Protein AF-0000000080635096 (afdb_homodimer)

Radius of gyration: 21.45 Å; Cα contacts (8 Å, |Δi|>4): 595; chains: 2; bounding box: 46×78×52 Å

Structure (mmCIF, N/CA/C/O backbone):
data_AF-0000000080635096-model_v1
#
loop_
_entity.id
_entity.type
_entity.pdbx_description
1 polymer 'L-2-amino-thiazoline-4-carboxylic acid hydrolase'
#
loop_
_atom_site.group_PDB
_atom_site.id
_atom_site.type_symbol
_atom_site.label_atom_id
_atom_site.label_alt_id
_atom_site.label_comp_id
_atom_site.label_asym_id
_atom_site.label_entity_id
_atom_site.label_seq_id
_atom_site.pdbx_PDB_ins_code
_atom_site.Cartn_x
_atom_site.Cartn_y
_atom_site.Cartn_z
_atom_site.occupancy
_atom_site.B_iso_or_equiv
_atom_site.auth_seq_id
_atom_site.auth_comp_id
_atom_site.auth_asym_id
_atom_site.auth_atom_id
_atom_site.pdbx_PDB_model_num
ATOM 1 N N . MET A 1 1 ? -19.156 -8.117 11.719 1 48.62 1 MET A N 1
ATOM 2 C CA . MET A 1 1 ? -18.344 -7.09 11.086 1 48.62 1 MET A CA 1
ATOM 3 C C . MET A 1 1 ? -18.438 -7.184 9.562 1 48.62 1 MET A C 1
ATOM 5 O O . MET A 1 1 ? -18.703 -8.25 9.016 1 48.62 1 MET A O 1
ATOM 9 N N . ASP A 1 2 ? -18.672 -6.051 8.883 1 77.69 2 ASP A N 1
ATOM 10 C CA . ASP A 1 2 ? -18.891 -5.848 7.457 1 77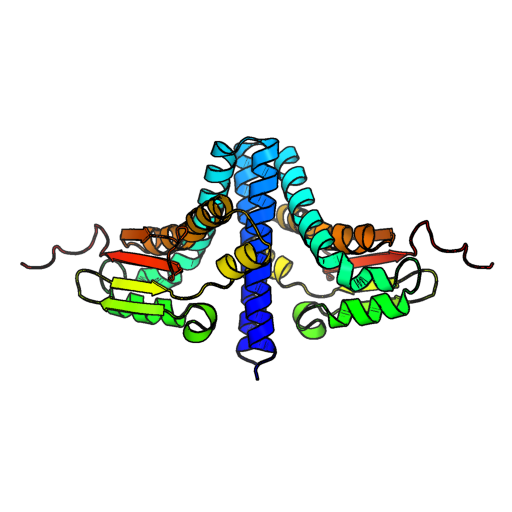.69 2 ASP A CA 1
ATOM 11 C C . ASP A 1 2 ? -17.703 -6.352 6.641 1 77.69 2 ASP A C 1
ATOM 13 O O . ASP A 1 2 ? -16.547 -6.043 6.961 1 77.69 2 ASP A O 1
ATOM 17 N N . GLU A 1 3 ? -17.828 -7.523 6.07 1 85.12 3 GLU A N 1
ATOM 18 C CA . GLU A 1 3 ? -16.859 -8.195 5.207 1 85.12 3 GLU A CA 1
ATOM 19 C C . GLU A 1 3 ? -15.953 -7.195 4.504 1 85.12 3 GLU A C 1
ATOM 21 O O . GLU A 1 3 ? -14.727 -7.359 4.492 1 85.12 3 GLU A O 1
ATOM 26 N 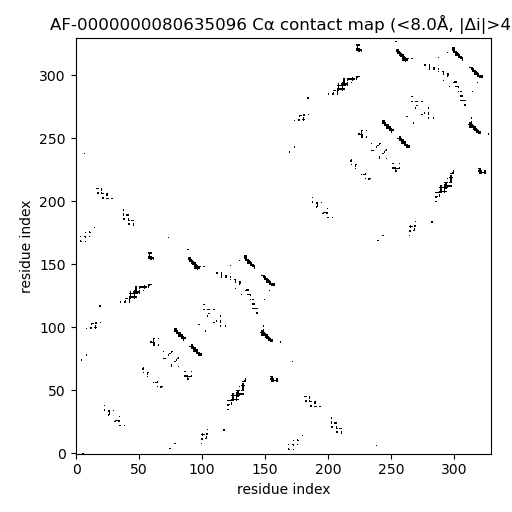N . PHE A 1 4 ? -16.391 -6.145 4.156 1 89.25 4 PHE A N 1
ATOM 27 C CA . PHE A 1 4 ? -15.609 -5.176 3.404 1 89.25 4 PHE A CA 1
ATOM 28 C C . PHE A 1 4 ? -14.773 -4.312 4.344 1 89.25 4 PHE A C 1
ATOM 30 O O . PHE A 1 4 ? -13.711 -3.812 3.959 1 89.25 4 PHE A O 1
ATOM 37 N N . ARG A 1 5 ? -15.164 -4.152 5.582 1 91.69 5 ARG A N 1
ATOM 38 C CA . ARG A 1 5 ? -14.328 -3.477 6.566 1 91.69 5 ARG A CA 1
ATOM 39 C C . ARG A 1 5 ? -13.062 -4.281 6.852 1 91.69 5 ARG A C 1
ATOM 41 O O . ARG A 1 5 ? -11.969 -3.715 6.965 1 91.69 5 ARG A O 1
ATOM 48 N N . THR A 1 6 ? -13.273 -5.539 6.93 1 93.94 6 THR A N 1
ATOM 49 C CA . THR A 1 6 ? -12.125 -6.422 7.121 1 93.94 6 THR A CA 1
ATOM 50 C C . THR A 1 6 ? -11.211 -6.391 5.906 1 93.94 6 THR A C 1
ATOM 52 O O . THR A 1 6 ? -9.984 -6.367 6.047 1 93.94 6 THR A O 1
ATOM 55 N N . LEU A 1 7 ? -11.797 -6.375 4.719 1 94.94 7 LEU A N 1
ATOM 56 C CA . LEU A 1 7 ? -11 -6.316 3.498 1 94.94 7 LEU A CA 1
ATOM 57 C C . LEU A 1 7 ? -10.219 -5.008 3.424 1 94.94 7 LEU A C 1
ATOM 59 O O . LEU A 1 7 ? -9.078 -4.992 2.973 1 94.94 7 LEU A O 1
ATOM 63 N N . LEU A 1 8 ? -10.844 -3.965 3.855 1 96.44 8 LEU A N 1
ATOM 64 C CA . LEU A 1 8 ? -10.156 -2.68 3.908 1 96.44 8 LEU A CA 1
ATOM 65 C C . LEU A 1 8 ? -8.961 -2.744 4.855 1 96.44 8 LEU A C 1
ATOM 67 O O . LEU A 1 8 ? -7.852 -2.332 4.492 1 96.44 8 LEU A O 1
ATOM 71 N N . ARG A 1 9 ? -9.203 -3.27 6.039 1 96.19 9 ARG A N 1
ATOM 72 C CA . ARG A 1 9 ? -8.133 -3.402 7.02 1 96.19 9 ARG A CA 1
ATOM 73 C C . ARG A 1 9 ? -6.992 -4.262 6.477 1 96.19 9 ARG A C 1
ATOM 75 O O . ARG A 1 9 ? -5.82 -3.912 6.625 1 96.19 9 ARG A O 1
ATOM 82 N N . ASN A 1 10 ? -7.297 -5.312 5.801 1 96.56 10 ASN A N 1
ATOM 83 C CA . ASN A 1 10 ? -6.289 -6.199 5.227 1 96.56 10 ASN A CA 1
ATOM 84 C C . ASN A 1 10 ? -5.496 -5.504 4.125 1 96.56 10 ASN A C 1
ATOM 86 O O . ASN A 1 10 ? -4.305 -5.773 3.949 1 96.56 10 ASN A O 1
ATOM 90 N N . ALA A 1 11 ? -6.195 -4.699 3.361 1 96.94 11 ALA A N 1
ATOM 91 C CA . ALA A 1 11 ? -5.504 -3.943 2.322 1 96.94 11 ALA A CA 1
ATOM 92 C C . ALA A 1 11 ? -4.48 -2.988 2.928 1 96.94 11 ALA A C 1
ATOM 94 O O . ALA A 1 11 ? -3.371 -2.842 2.404 1 96.94 11 ALA A O 1
ATOM 95 N N . MET A 1 12 ? -4.77 -2.371 4.055 1 98.06 12 MET A N 1
ATOM 96 C CA . MET A 1 12 ? -3.842 -1.472 4.734 1 98.06 12 MET A CA 1
ATOM 97 C C . MET A 1 12 ? -2.68 -2.25 5.344 1 98.06 12 MET A C 1
ATOM 99 O O . MET A 1 12 ? -1.531 -1.811 5.277 1 98.06 12 MET A O 1
ATOM 103 N N . LYS A 1 13 ? -3.023 -3.408 5.875 1 97.81 13 LYS A N 1
ATOM 104 C CA . LYS A 1 13 ? -1.97 -4.258 6.422 1 97.81 13 LYS A CA 1
ATOM 105 C C . LYS A 1 13 ? -1.021 -4.73 5.32 1 97.81 13 LYS A C 1
ATOM 107 O O . LYS A 1 13 ? 0.188 -4.832 5.539 1 97.81 13 LYS A O 1
ATOM 112 N N . SER A 1 14 ? -1.579 -5 4.176 1 96.94 14 SER A N 1
ATOM 113 C CA . SER A 1 14 ? -0.75 -5.402 3.043 1 96.94 14 SER A CA 1
ATOM 114 C C . SER A 1 14 ? 0.188 -4.277 2.617 1 96.94 14 SER A C 1
ATOM 116 O O . SER A 1 14 ? 1.353 -4.523 2.297 1 96.94 14 SER A O 1
ATOM 118 N N . ARG A 1 15 ? -0.315 -3.066 2.615 1 97.69 15 ARG A N 1
ATOM 119 C CA . ARG A 1 15 ? 0.534 -1.923 2.303 1 97.69 15 ARG A CA 1
ATOM 120 C C . ARG A 1 15 ? 1.67 -1.791 3.311 1 97.69 15 ARG A C 1
ATOM 122 O O . ARG A 1 15 ? 2.805 -1.484 2.939 1 97.69 15 ARG A O 1
ATOM 129 N N . ALA A 1 16 ? 1.384 -2.027 4.559 1 98.56 16 ALA A N 1
ATOM 130 C CA . ALA A 1 16 ? 2.404 -1.98 5.605 1 98.56 16 ALA A CA 1
ATOM 131 C C . ALA A 1 16 ? 3.543 -2.949 5.301 1 98.56 16 ALA A C 1
ATOM 133 O O . ALA A 1 16 ? 4.719 -2.604 5.453 1 98.56 16 ALA A O 1
ATOM 134 N N . MET A 1 17 ? 3.168 -4.098 4.863 1 98.38 17 MET A N 1
ATOM 135 C CA . MET A 1 17 ? 4.188 -5.109 4.609 1 98.38 17 MET A CA 1
ATOM 136 C C . MET A 1 17 ? 4.992 -4.77 3.359 1 98.38 17 MET A C 1
ATOM 138 O O . MET A 1 17 ? 6.176 -5.105 3.268 1 98.38 17 MET A O 1
ATOM 142 N N . VAL A 1 18 ? 4.387 -4.055 2.455 1 98.31 18 VAL A N 1
ATOM 143 C CA . VAL A 1 18 ? 5.141 -3.547 1.313 1 98.31 18 VAL A CA 1
ATOM 144 C C . VAL A 1 18 ? 6.172 -2.527 1.79 1 98.31 18 VAL A C 1
ATOM 146 O O . VAL A 1 18 ? 7.316 -2.533 1.333 1 98.31 18 VAL A O 1
ATOM 149 N N . TYR A 1 19 ? 5.781 -1.62 2.738 1 98.75 19 TYR A N 1
ATOM 150 C CA . TYR A 1 19 ? 6.738 -0.688 3.318 1 98.75 19 TYR A CA 1
ATOM 151 C C . TYR A 1 19 ? 7.93 -1.429 3.912 1 98.75 19 TYR A C 1
ATOM 153 O O . TYR A 1 19 ? 9.086 -1.083 3.643 1 98.75 19 TYR A O 1
ATOM 161 N N . GLU A 1 20 ? 7.578 -2.408 4.664 1 98.81 20 GLU A N 1
ATOM 162 C CA . GLU A 1 20 ? 8.617 -3.172 5.348 1 98.81 20 GLU A CA 1
ATOM 163 C C . GLU A 1 20 ? 9.539 -3.861 4.348 1 98.81 20 GLU A C 1
ATOM 165 O O . GLU A 1 20 ? 10.766 -3.803 4.48 1 98.81 20 GLU A O 1
ATOM 170 N N . ALA A 1 21 ? 9.008 -4.508 3.338 1 98.69 21 ALA A N 1
ATOM 171 C CA . ALA A 1 21 ? 9.805 -5.227 2.344 1 98.69 21 ALA A CA 1
ATOM 172 C C . ALA A 1 21 ? 10.688 -4.273 1.544 1 98.69 21 ALA A C 1
ATOM 174 O O . ALA A 1 21 ? 11.867 -4.551 1.315 1 98.69 21 ALA A O 1
ATOM 175 N N . ALA A 1 22 ? 10.102 -3.143 1.133 1 98.69 22 ALA A N 1
ATOM 176 C CA . ALA A 1 22 ? 10.867 -2.156 0.375 1 98.69 22 ALA A CA 1
ATOM 177 C C . ALA A 1 22 ? 12.023 -1.601 1.206 1 98.69 22 ALA A C 1
ATOM 179 O O . ALA A 1 22 ? 13.156 -1.513 0.727 1 98.69 22 ALA A O 1
ATOM 180 N N . PHE A 1 23 ? 11.734 -1.246 2.432 1 98.75 23 PHE A N 1
ATOM 181 C CA . PHE A 1 23 ? 12.766 -0.718 3.322 1 98.75 23 PHE A CA 1
ATOM 182 C C . PHE A 1 23 ? 13.883 -1.734 3.523 1 98.75 23 PHE A C 1
ATOM 184 O O . PHE A 1 23 ? 15.062 -1.396 3.418 1 98.75 23 PHE A O 1
ATOM 191 N N . ASP A 1 24 ? 13.492 -2.951 3.779 1 98.56 24 ASP A N 1
ATOM 192 C CA . ASP A 1 24 ? 14.453 -4.012 4.047 1 98.56 24 ASP A CA 1
ATOM 193 C C . ASP A 1 24 ? 15.328 -4.285 2.824 1 98.56 24 ASP A C 1
ATOM 195 O O . ASP A 1 24 ? 16.547 -4.414 2.941 1 98.56 24 ASP A O 1
ATOM 199 N N . GLU A 1 25 ? 14.75 -4.344 1.632 1 98.5 25 GLU A N 1
ATOM 200 C CA . GLU A 1 25 ? 15.508 -4.598 0.411 1 98.5 25 GLU A CA 1
ATOM 201 C C . GLU A 1 25 ? 16.438 -3.436 0.091 1 98.5 25 GLU A C 1
ATOM 203 O O . GLU A 1 25 ? 17.578 -3.646 -0.351 1 98.5 25 GLU A O 1
ATOM 208 N N . MET A 1 26 ? 15.992 -2.227 0.345 1 98.38 26 MET A N 1
ATOM 209 C CA . MET A 1 26 ? 16.844 -1.062 0.104 1 98.38 26 MET A CA 1
ATOM 210 C C . MET A 1 26 ? 18.016 -1.028 1.085 1 98.38 26 MET A C 1
ATOM 212 O O . MET A 1 26 ? 19.156 -0.785 0.689 1 98.38 26 MET A O 1
ATOM 216 N N . ARG A 1 27 ? 17.656 -1.308 2.283 1 97.81 27 ARG A N 1
ATOM 217 C CA . ARG A 1 27 ? 18.688 -1.279 3.318 1 97.81 27 ARG A CA 1
ATOM 218 C C . ARG A 1 27 ? 19.812 -2.252 2.994 1 97.81 27 ARG A C 1
ATOM 220 O O . ARG A 1 27 ? 20.984 -1.929 3.174 1 97.81 27 ARG A O 1
ATOM 227 N N . LYS A 1 28 ? 19.469 -3.422 2.523 1 97.25 28 LYS A N 1
ATOM 228 C CA . LYS A 1 28 ? 20.438 -4.453 2.188 1 97.25 28 LYS A CA 1
ATOM 229 C C . LYS A 1 28 ? 21.312 -4.027 1.004 1 97.25 28 LYS A C 1
ATOM 231 O O . LYS A 1 28 ? 22.5 -4.332 0.957 1 97.25 28 LYS A O 1
ATOM 236 N N . GLU A 1 29 ? 20.703 -3.266 0.158 1 96.31 29 GLU A N 1
ATOM 237 C CA . GLU A 1 29 ? 21.359 -2.979 -1.106 1 96.31 29 GLU A CA 1
ATOM 238 C C . GLU A 1 29 ? 22.156 -1.678 -1.025 1 96.31 29 GLU A C 1
ATOM 240 O O . GLU A 1 29 ? 23.25 -1.575 -1.588 1 96.31 29 GLU A O 1
ATOM 245 N N . ILE A 1 30 ? 21.625 -0.674 -0.296 1 97.44 30 ILE A N 1
ATOM 246 C CA . ILE A 1 30 ? 22.234 0.642 -0.438 1 97.44 30 ILE A CA 1
ATOM 247 C C . ILE A 1 30 ? 22.484 1.246 0.943 1 97.44 30 ILE A C 1
ATOM 249 O O . ILE A 1 30 ? 22.906 2.4 1.056 1 97.44 30 ILE A O 1
ATOM 253 N N . GLY A 1 31 ? 22.203 0.564 2 1 97.5 31 GLY A N 1
ATOM 254 C CA . GLY A 1 31 ? 22.453 1.031 3.355 1 97.5 31 GLY A CA 1
ATOM 255 C C . GLY A 1 31 ? 21.234 1.64 4.012 1 97.5 31 GLY A C 1
ATOM 256 O O . GLY A 1 31 ? 20.359 2.172 3.33 1 97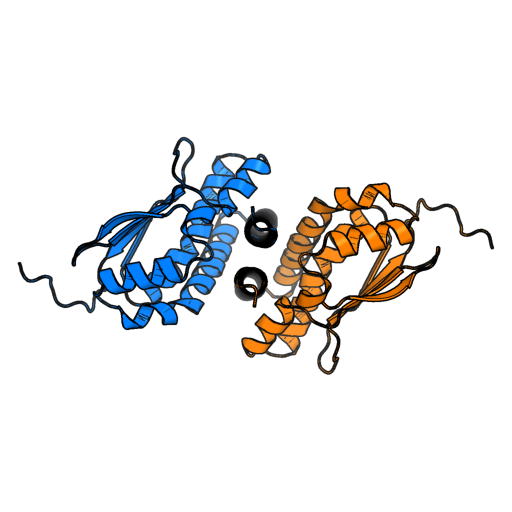.5 31 GLY A O 1
ATOM 257 N N . GLU A 1 32 ? 21.188 1.613 5.301 1 97.62 32 GLU A N 1
ATOM 258 C CA . GLU A 1 32 ? 20.016 2.014 6.094 1 97.62 32 GLU A CA 1
ATOM 259 C C . GLU A 1 32 ? 19.719 3.502 5.918 1 97.62 32 GLU A C 1
ATOM 261 O O . GLU A 1 32 ? 18.562 3.896 5.789 1 97.62 32 GLU A O 1
ATOM 266 N N . GLU A 1 33 ? 20.766 4.348 5.938 1 97.81 33 GLU A N 1
ATOM 267 C CA . GLU A 1 33 ? 20.562 5.789 5.867 1 97.81 33 GLU A CA 1
ATOM 268 C C . GLU A 1 33 ? 19.891 6.191 4.559 1 97.81 33 GLU A C 1
ATOM 270 O O . GLU A 1 33 ? 18.891 6.914 4.566 1 97.81 33 GLU A O 1
ATOM 275 N N . LYS A 1 34 ? 20.391 5.664 3.506 1 97.56 34 LYS A N 1
ATOM 276 C CA . LYS A 1 34 ? 19.828 5.977 2.199 1 97.56 34 LYS A CA 1
ATOM 277 C C . LYS A 1 34 ? 18.422 5.383 2.059 1 97.56 34 LYS A C 1
ATOM 279 O O . LYS A 1 34 ? 17.547 6.004 1.46 1 97.56 34 LYS A O 1
ATOM 284 N N . ALA A 1 35 ? 18.203 4.176 2.578 1 98.44 35 ALA A N 1
ATOM 285 C CA . ALA A 1 35 ? 16.891 3.549 2.561 1 98.44 35 ALA A CA 1
ATOM 286 C C . ALA A 1 35 ? 15.852 4.41 3.289 1 98.44 35 ALA A C 1
ATOM 288 O O . ALA A 1 35 ? 14.742 4.613 2.795 1 98.44 35 ALA A O 1
ATOM 289 N N . ARG A 1 36 ? 16.281 4.965 4.398 1 98.56 36 ARG A N 1
ATOM 290 C CA . ARG A 1 36 ? 15.398 5.816 5.184 1 98.56 36 ARG A CA 1
ATOM 291 C C . ARG A 1 36 ? 15.039 7.086 4.418 1 98.56 36 ARG A C 1
ATOM 293 O O . ARG A 1 36 ? 13.883 7.504 4.402 1 98.56 36 ARG A O 1
ATOM 300 N N . GLU A 1 37 ? 15.984 7.648 3.814 1 98.5 37 GLU A N 1
ATOM 301 C CA . GLU A 1 37 ? 15.758 8.891 3.078 1 98.5 37 GLU A CA 1
ATOM 302 C C . GLU A 1 37 ? 14.789 8.672 1.916 1 98.5 37 GLU A C 1
ATOM 304 O O . GLU A 1 37 ? 13.852 9.453 1.729 1 98.5 37 GLU A O 1
ATOM 309 N N . ILE A 1 38 ? 15.047 7.605 1.188 1 98.62 38 ILE A N 1
ATOM 310 C CA . ILE A 1 38 ? 14.219 7.328 0.02 1 98.62 38 ILE A CA 1
ATOM 311 C C . ILE A 1 38 ? 12.789 7.008 0.465 1 98.62 38 ILE A C 1
ATOM 313 O O . ILE A 1 38 ? 11.828 7.52 -0.109 1 98.62 38 ILE A O 1
ATOM 317 N N . MET A 1 39 ? 12.656 6.195 1.519 1 98.69 39 MET A N 1
ATOM 318 C CA . MET A 1 39 ? 11.328 5.82 2.008 1 98.69 39 MET A CA 1
ATOM 319 C C . MET A 1 39 ? 10.586 7.039 2.549 1 98.69 39 MET A C 1
ATOM 321 O O . MET A 1 39 ? 9.391 7.199 2.305 1 98.69 39 MET A O 1
ATOM 325 N N . ALA A 1 40 ? 11.312 7.867 3.283 1 98.62 40 ALA A N 1
ATOM 326 C CA . ALA A 1 40 ? 10.68 9.07 3.828 1 98.62 40 ALA A CA 1
ATOM 327 C C . ALA A 1 40 ? 10.18 9.977 2.713 1 98.62 40 ALA A C 1
ATOM 329 O O . ALA A 1 40 ? 9.055 10.492 2.777 1 98.62 40 ALA A O 1
ATOM 330 N N . ARG A 1 41 ? 10.961 10.172 1.691 1 98.56 41 ARG A N 1
ATOM 331 C CA . ARG A 1 41 ? 10.555 11 0.557 1 98.56 41 ARG A CA 1
ATOM 332 C C . ARG A 1 41 ? 9.367 10.375 -0.169 1 98.56 41 ARG A C 1
ATOM 334 O O . ARG A 1 41 ? 8.453 11.086 -0.593 1 98.56 41 ARG A O 1
ATOM 341 N N . THR A 1 42 ? 9.43 9.078 -0.342 1 98.69 42 THR A N 1
ATOM 342 C CA . THR A 1 42 ? 8.367 8.336 -1.004 1 98.69 42 THR A CA 1
ATOM 343 C C . THR A 1 42 ? 7.027 8.578 -0.31 1 98.69 42 THR A C 1
ATOM 345 O O . THR A 1 42 ? 6.047 8.953 -0.956 1 98.69 42 THR A O 1
ATOM 348 N N . ILE A 1 43 ? 7.055 8.43 0.983 1 98.81 43 ILE A N 1
ATOM 349 C CA . ILE A 1 43 ? 5.809 8.484 1.744 1 98.81 43 ILE A CA 1
ATOM 350 C C . ILE A 1 43 ? 5.371 9.945 1.903 1 98.81 43 ILE A C 1
ATOM 352 O O . ILE A 1 43 ? 4.176 10.242 1.877 1 98.81 43 ILE A O 1
ATOM 356 N N . TYR A 1 44 ? 6.324 10.859 2.002 1 98.81 44 TYR A N 1
ATOM 357 C CA . TYR A 1 44 ? 6.012 12.289 1.997 1 98.81 44 TYR A CA 1
ATOM 358 C C . TYR A 1 44 ? 5.293 12.68 0.711 1 98.81 44 TYR A C 1
ATOM 360 O O . TYR A 1 44 ? 4.297 13.406 0.746 1 98.81 44 TYR A O 1
ATOM 368 N N . ARG A 1 45 ? 5.762 12.227 -0.366 1 98.44 45 ARG A N 1
ATOM 369 C CA . ARG A 1 45 ? 5.168 12.516 -1.668 1 98.44 45 ARG A CA 1
ATOM 370 C C . ARG A 1 45 ? 3.729 12.023 -1.738 1 98.44 45 ARG A C 1
ATOM 372 O O . ARG A 1 45 ? 2.881 12.656 -2.373 1 98.44 45 ARG A O 1
ATOM 379 N N . ARG A 1 46 ? 3.465 10.891 -1.124 1 98.12 46 ARG A N 1
ATOM 380 C CA . ARG A 1 46 ? 2.1 10.375 -1.096 1 98.12 46 ARG A CA 1
ATOM 381 C C . ARG A 1 46 ? 1.169 11.32 -0.352 1 98.12 46 ARG A C 1
ATOM 383 O O . ARG A 1 46 ? 0.048 11.578 -0.798 1 98.12 46 ARG A O 1
ATOM 390 N N . GLY A 1 47 ? 1.665 11.836 0.76 1 98.56 47 GLY A N 1
ATOM 391 C CA . GLY A 1 47 ? 0.896 12.828 1.488 1 98.56 47 GLY A CA 1
ATOM 392 C C . GLY A 1 47 ? 0.684 14.109 0.703 1 98.56 47 GLY A C 1
ATOM 393 O O . GLY A 1 47 ? -0.427 14.641 0.662 1 98.56 47 GLY A O 1
ATOM 394 N N . ALA A 1 48 ? 1.745 14.57 0.059 1 98.56 48 ALA A N 1
ATOM 395 C CA . ALA A 1 48 ? 1.67 15.805 -0.725 1 98.56 48 ALA A CA 1
ATOM 396 C C . ALA A 1 48 ? 0.646 15.68 -1.85 1 98.56 48 ALA A C 1
ATOM 398 O O . ALA A 1 48 ? -0.031 16.641 -2.193 1 98.56 48 ALA A O 1
ATOM 399 N N . ALA A 1 49 ? 0.492 14.531 -2.338 1 97.19 49 ALA A N 1
ATOM 400 C CA . ALA A 1 49 ? -0.387 14.297 -3.48 1 97.19 49 ALA A CA 1
ATOM 401 C C . ALA A 1 49 ? -1.853 14.461 -3.088 1 97.19 49 ALA A C 1
ATOM 403 O O . ALA A 1 49 ? -2.713 14.664 -3.949 1 97.19 49 ALA A O 1
ATOM 404 N N . ILE A 1 50 ? -2.195 14.414 -1.831 1 97.5 50 ILE A N 1
ATOM 405 C CA . ILE A 1 50 ? -3.596 14.508 -1.436 1 97.5 50 ILE A CA 1
ATOM 406 C C . ILE A 1 50 ? -3.828 15.82 -0.683 1 97.5 50 ILE A C 1
ATOM 408 O O . ILE A 1 50 ? -4.934 16.078 -0.2 1 97.5 50 ILE A O 1
ATOM 412 N N . ALA A 1 51 ? -2.836 16.641 -0.56 1 98.62 51 ALA A N 1
ATOM 413 C CA . ALA A 1 51 ? -2.865 17.875 0.228 1 98.62 51 ALA A CA 1
ATOM 414 C C . ALA A 1 51 ? -3.955 18.812 -0.271 1 98.62 51 ALA A C 1
ATOM 416 O O . ALA A 1 51 ? -4.496 19.609 0.501 1 98.62 51 ALA A O 1
ATOM 417 N N . HIS A 1 52 ? -4.262 18.734 -1.535 1 98.25 52 HIS A N 1
ATOM 418 C CA . HIS A 1 52 ? -5.242 19.625 -2.145 1 98.25 52 HIS A CA 1
ATOM 419 C C . HIS A 1 52 ? -6.605 19.484 -1.469 1 98.25 52 HIS A C 1
ATOM 421 O O . HIS A 1 52 ? -7.395 20.438 -1.456 1 98.25 52 HIS A O 1
ATOM 427 N N . ASN A 1 53 ? -6.871 18.344 -0.866 1 98.12 53 ASN A N 1
ATOM 428 C CA . ASN A 1 53 ? -8.133 18.125 -0.164 1 98.12 53 ASN A CA 1
ATOM 429 C C . ASN A 1 53 ? -8.242 19.016 1.08 1 98.12 53 ASN A C 1
ATOM 431 O O . ASN A 1 53 ? -9.336 19.219 1.598 1 98.12 53 ASN A O 1
ATOM 435 N N . PHE A 1 54 ? -7.113 19.547 1.544 1 98.69 54 PHE A N 1
ATOM 436 C CA . PHE A 1 54 ? -7.098 20.234 2.832 1 98.69 54 PHE A CA 1
ATOM 437 C C . PHE A 1 54 ? -6.617 21.672 2.678 1 98.69 54 PHE A C 1
ATOM 439 O O . PHE A 1 54 ? -6.793 22.484 3.58 1 98.69 54 PHE A O 1
ATOM 446 N N . ALA A 1 55 ? -6.07 22 1.569 1 98.12 55 ALA A N 1
ATOM 447 C CA . ALA A 1 55 ? -5.5 23.312 1.273 1 98.12 55 ALA A CA 1
ATOM 448 C C . ALA A 1 55 ? -6.535 24.422 1.464 1 98.12 55 ALA A C 1
ATOM 450 O O . ALA A 1 55 ? -6.199 25.531 1.885 1 98.12 55 ALA A O 1
ATOM 451 N N . PRO A 1 56 ? -7.805 24.172 1.208 1 98.25 56 PRO A N 1
ATOM 452 C CA . PRO A 1 56 ? -8.805 25.234 1.377 1 98.25 56 PRO A CA 1
ATOM 453 C C . PRO A 1 56 ? -8.906 25.719 2.818 1 98.25 56 PRO A C 1
ATOM 455 O O . PRO A 1 56 ? -9.43 26.812 3.07 1 98.25 56 PRO A O 1
ATOM 458 N N . HIS A 1 57 ? -8.422 24.969 3.766 1 98.44 57 HIS A N 1
ATOM 459 C CA . HIS A 1 57 ? -8.516 25.328 5.176 1 98.44 57 HIS A CA 1
ATOM 460 C C . HIS A 1 57 ? -7.273 26.094 5.633 1 98.44 57 HIS A C 1
ATOM 462 O O . HIS A 1 57 ? -7.23 26.609 6.758 1 98.44 57 HIS A O 1
ATOM 468 N N . ALA A 1 58 ? -6.152 26.047 4.895 1 97.31 58 ALA A N 1
ATOM 469 C CA . ALA A 1 58 ? -4.922 26.734 5.25 1 97.31 58 ALA A CA 1
ATOM 470 C C . ALA A 1 58 ? -5.098 28.25 5.145 1 97.31 58 ALA A C 1
ATOM 472 O O . ALA A 1 58 ? -5.922 28.734 4.363 1 97.31 58 ALA A O 1
ATOM 473 N N . PRO A 1 59 ? -4.457 29 5.832 1 97.19 59 PRO A N 1
ATOM 474 C CA . PRO A 1 59 ? -3.412 28.484 6.719 1 97.19 59 PRO A CA 1
ATOM 475 C C . PRO A 1 59 ? -3.908 28.266 8.148 1 97.19 59 PRO A C 1
ATOM 477 O O . PRO A 1 59 ? -3.174 27.734 8.984 1 97.19 59 PRO A O 1
ATOM 480 N N . ALA A 1 60 ? -5.285 28.578 8.5 1 97.5 60 ALA A N 1
ATOM 481 C CA . ALA A 1 60 ? -5.535 28.703 9.93 1 97.5 60 ALA A CA 1
ATOM 482 C C . ALA A 1 60 ? -6.922 28.188 10.297 1 97.5 60 ALA A C 1
ATOM 484 O O . ALA A 1 60 ? -7.328 28.234 11.461 1 97.5 60 ALA A O 1
ATOM 485 N N . ASP A 1 61 ? -7.676 27.703 9.391 1 98.12 61 ASP A N 1
ATOM 486 C CA . ASP A 1 61 ? -8.969 27.109 9.719 1 98.12 61 ASP A CA 1
ATOM 487 C C . ASP A 1 61 ? -8.789 25.688 10.242 1 98.12 61 ASP A C 1
ATOM 489 O O . ASP A 1 61 ? -9.141 24.719 9.562 1 98.12 61 ASP A O 1
ATOM 493 N N . LEU A 1 62 ? -8.367 25.578 11.469 1 98.5 62 LEU A N 1
ATOM 494 C CA . LEU A 1 62 ? -8.016 24.281 12.055 1 98.5 62 LEU A CA 1
ATOM 495 C C . LEU A 1 62 ? -9.273 23.453 12.328 1 98.5 62 LEU A C 1
ATOM 497 O O . LEU A 1 62 ? -9.242 22.234 12.234 1 98.5 62 LEU A O 1
ATOM 501 N N . ALA A 1 63 ? -10.359 24.094 12.617 1 98.56 63 ALA A N 1
ATOM 502 C CA . ALA A 1 63 ? -11.609 23.375 12.812 1 98.56 63 ALA A CA 1
ATOM 503 C C . ALA A 1 63 ? -12.078 22.719 11.508 1 98.56 63 ALA A C 1
ATOM 505 O O . ALA A 1 63 ? -12.492 21.562 11.5 1 98.56 63 ALA A O 1
ATOM 506 N N . GLY A 1 64 ? -12.047 23.484 10.477 1 98.62 64 GLY A N 1
ATOM 507 C CA . GLY A 1 64 ? -12.375 22.922 9.172 1 98.62 64 GLY A CA 1
ATOM 508 C C . GLY A 1 64 ? -11.445 21.797 8.75 1 98.62 64 GLY A C 1
ATOM 509 O O . GLY A 1 64 ? -11.891 20.781 8.203 1 98.62 64 GLY A O 1
ATOM 510 N N . LEU A 1 65 ? -10.148 21.969 9.023 1 98.81 65 LEU A N 1
ATOM 511 C CA . LEU A 1 65 ? -9.156 20.938 8.742 1 98.81 65 LEU A CA 1
ATOM 512 C C . LEU A 1 65 ? -9.477 19.656 9.5 1 98.81 65 LEU A C 1
ATOM 514 O O . LEU A 1 65 ? -9.461 18.562 8.914 1 98.81 65 LEU A O 1
ATOM 518 N N . ARG A 1 66 ? -9.766 19.797 10.773 1 98.75 66 ARG A N 1
ATOM 519 C CA . ARG A 1 66 ? -10.125 18.656 11.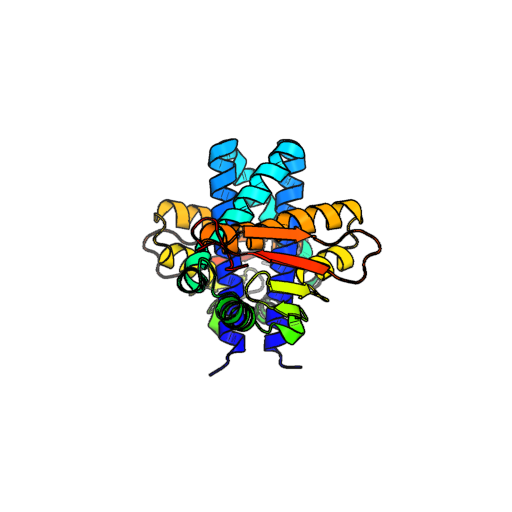609 1 98.75 66 ARG A CA 1
ATOM 520 C C . ARG A 1 66 ? -11.25 17.844 10.977 1 98.75 66 ARG A C 1
ATOM 522 O O . ARG A 1 66 ? -11.109 16.625 10.781 1 98.75 66 ARG A O 1
ATOM 529 N N . ASP A 1 67 ? -12.32 18.531 10.594 1 98.56 67 ASP A N 1
ATOM 530 C CA . ASP A 1 67 ? -13.508 17.875 10.078 1 98.56 67 ASP A CA 1
ATOM 531 C C . ASP A 1 67 ? -13.227 17.203 8.742 1 98.56 67 ASP A C 1
ATOM 533 O O . ASP A 1 67 ? -13.625 16.047 8.516 1 98.56 67 ASP A O 1
ATOM 537 N N . SER A 1 68 ? -12.508 17.859 7.918 1 98.5 68 SER A N 1
ATOM 538 C CA . SER A 1 68 ? -12.203 17.344 6.594 1 98.5 68 SER A CA 1
ATOM 539 C C . SER A 1 68 ? -11.25 16.156 6.676 1 98.5 68 SER A C 1
ATOM 541 O O . SER A 1 68 ? -11.422 15.164 5.957 1 98.5 68 SER A O 1
ATOM 543 N N . PHE A 1 69 ? -10.305 16.281 7.527 1 98.75 69 PHE A N 1
ATOM 544 C CA . PHE A 1 69 ? -9.289 15.242 7.652 1 98.75 69 PHE A CA 1
ATOM 545 C C . PHE A 1 69 ? -9.891 13.969 8.242 1 98.75 69 PHE A C 1
ATOM 547 O O . PHE A 1 69 ? -9.68 12.875 7.711 1 98.75 69 PHE A O 1
ATOM 554 N N . LEU A 1 70 ? -10.656 14.078 9.273 1 98.19 70 LEU A N 1
ATOM 555 C CA . LEU A 1 70 ? -11.25 12.914 9.914 1 98.19 70 LEU A CA 1
ATOM 556 C C . LEU A 1 70 ? -12.266 12.242 9 1 98.19 70 LEU A C 1
ATOM 558 O O . LEU A 1 70 ? -12.422 11.023 9.016 1 98.19 70 LEU A O 1
ATOM 562 N N . LYS A 1 71 ? -12.906 13.055 8.18 1 97.12 71 LYS A N 1
ATOM 563 C CA . LYS A 1 71 ? -13.852 12.508 7.203 1 97.12 71 LYS A CA 1
ATOM 564 C C . LYS A 1 71 ? -13.117 11.805 6.062 1 97.12 71 LYS A C 1
ATOM 566 O O . LYS A 1 71 ? -13.617 10.828 5.508 1 97.12 71 LYS A O 1
ATOM 571 N N . PHE A 1 72 ? -11.984 12.297 5.75 1 97.31 72 PHE A N 1
ATOM 572 C CA . PHE A 1 72 ? -11.188 11.781 4.637 1 97.31 72 PHE A CA 1
ATOM 573 C C . PHE A 1 72 ? -10.617 10.414 4.965 1 97.31 72 PHE A C 1
ATOM 575 O O . PHE A 1 72 ? -10.453 9.57 4.078 1 97.31 72 PHE A O 1
ATOM 582 N N . ILE A 1 73 ? -10.219 10.102 6.277 1 96.75 73 ILE A N 1
ATOM 583 C CA . ILE A 1 73 ? -9.617 8.836 6.699 1 96.75 73 ILE A CA 1
ATOM 584 C C . ILE A 1 73 ? -10.633 7.707 6.531 1 96.75 73 ILE A C 1
ATOM 586 O O . ILE A 1 73 ? -11.727 7.754 7.102 1 96.75 73 ILE A O 1
ATOM 590 N N . PRO A 1 74 ? -10.289 6.676 5.766 1 95.31 74 PRO A N 1
ATOM 591 C CA . PRO A 1 74 ? -11.234 5.578 5.555 1 95.31 74 PRO A CA 1
ATOM 592 C C . PRO A 1 74 ? -11.586 4.844 6.848 1 95.31 74 PRO A C 1
ATOM 594 O O . PRO A 1 74 ? -10.719 4.207 7.453 1 95.31 74 PRO A O 1
ATOM 597 N N . ASP A 1 75 ? -12.891 4.906 7.199 1 94.94 75 ASP A N 1
ATOM 598 C CA . ASP A 1 75 ? -13.359 4.219 8.398 1 94.94 75 ASP A CA 1
ATOM 599 C C . ASP A 1 75 ? -12.523 4.602 9.617 1 94.94 75 ASP A C 1
ATOM 601 O O . ASP A 1 75 ? -12.047 3.73 10.344 1 94.94 75 ASP A O 1
ATOM 605 N N . ALA A 1 76 ? -12.406 5.863 9.828 1 96.12 76 ALA A N 1
ATOM 606 C CA . ALA A 1 76 ? -11.445 6.465 10.75 1 96.12 76 ALA A CA 1
ATOM 607 C C . ALA A 1 76 ? -11.594 5.883 12.156 1 96.12 76 ALA A C 1
ATOM 609 O O . ALA A 1 76 ? -10.609 5.477 12.773 1 96.12 76 ALA A O 1
ATOM 610 N N . GLU A 1 77 ? -12.734 5.824 12.664 1 95.81 77 GLU A N 1
ATOM 611 C CA . GLU A 1 77 ? -12.969 5.414 14.039 1 95.81 77 GLU A CA 1
ATOM 612 C C . GLU A 1 77 ? -12.516 3.975 14.273 1 95.81 77 GLU A C 1
ATOM 614 O O . GLU A 1 77 ? -11.859 3.678 15.273 1 95.81 77 GLU A O 1
ATOM 619 N N . VAL A 1 78 ? -12.805 3.154 13.367 1 94.88 78 VAL A N 1
ATOM 620 C CA . VAL A 1 78 ? -12.539 1.731 13.547 1 94.88 78 VAL A CA 1
ATOM 621 C C . VAL A 1 78 ? -11.078 1.434 13.211 1 94.88 78 VAL A C 1
ATOM 623 O O . VAL A 1 78 ? -10.414 0.676 13.922 1 94.88 78 VAL A O 1
ATOM 626 N N . GLN A 1 79 ? -10.531 2.057 12.172 1 96.44 79 GLN A N 1
ATOM 627 C CA . GLN A 1 79 ? -9.211 1.688 11.672 1 96.44 79 GLN A CA 1
ATOM 628 C C . GLN A 1 79 ? -8.109 2.373 12.477 1 96.44 79 GLN A C 1
ATOM 630 O O . GLN A 1 79 ? -7.043 1.795 12.695 1 96.44 79 GLN A O 1
ATOM 635 N N . PHE A 1 80 ? -8.477 3.602 13.039 1 97.38 80 PHE A N 1
ATOM 636 C CA . PHE A 1 80 ? -7.371 4.359 13.609 1 97.38 80 PHE A CA 1
ATOM 637 C C . PHE A 1 80 ? -7.738 4.902 14.984 1 97.38 80 PHE A C 1
ATOM 639 O O . PHE A 1 80 ? -6.863 5.301 15.758 1 97.38 80 PHE A O 1
ATOM 646 N N . GLY A 1 81 ? -9.031 5.035 15.305 1 97.19 81 GLY A N 1
ATOM 647 C CA . GLY A 1 81 ? -9.484 5.52 16.594 1 97.19 81 GLY A CA 1
ATOM 648 C C . GLY A 1 81 ? -8.938 6.891 16.953 1 97.19 81 GLY A C 1
ATOM 649 O O . GLY A 1 81 ? -8.297 7.066 17.984 1 97.19 81 GLY A O 1
ATOM 650 N N . PRO A 1 82 ? -9.164 7.891 16.109 1 98 82 PRO A N 1
ATOM 651 C CA . PRO A 1 82 ? -8.648 9.234 16.391 1 98 82 PRO A CA 1
ATOM 652 C C . PRO A 1 82 ? -9.352 9.906 17.562 1 98 82 PRO A C 1
ATOM 654 O O . PRO A 1 82 ? -10.57 9.805 17.703 1 98 82 PRO A O 1
ATOM 657 N N . GLU A 1 83 ? -8.578 10.492 18.391 1 98.12 83 GLU A N 1
ATOM 658 C CA . GLU A 1 83 ? -9.031 11.352 19.469 1 98.12 83 GLU A CA 1
ATOM 659 C C . GLU A 1 83 ? -8.562 12.789 19.266 1 98.12 83 GLU A C 1
ATOM 661 O O . GLU A 1 83 ? -7.359 13.062 19.266 1 98.12 83 GLU A O 1
ATOM 666 N N . VAL A 1 84 ? -9.484 13.703 19.141 1 98.5 84 VAL A N 1
ATOM 667 C CA . VAL A 1 84 ? -9.125 15.117 19.125 1 98.5 84 VAL A CA 1
ATOM 668 C C . VAL A 1 84 ? -8.82 15.594 20.547 1 98.5 84 VAL A C 1
ATOM 670 O O . VAL A 1 84 ? -9.734 15.844 21.328 1 98.5 84 VAL A O 1
ATOM 673 N N . VAL A 1 85 ? -7.609 15.773 20.797 1 98.06 85 VAL A N 1
ATOM 674 C CA . VAL A 1 85 ? -7.152 16.141 22.141 1 98.06 85 VAL A CA 1
ATOM 675 C C . VAL A 1 85 ? -7.414 17.625 22.375 1 98.06 85 VAL A C 1
ATOM 677 O O . VAL A 1 85 ? -7.777 18.031 23.484 1 98.06 85 VAL A O 1
ATOM 680 N N . ARG A 1 86 ? -7.152 18.422 21.281 1 98 86 ARG A N 1
ATOM 681 C CA . ARG A 1 86 ? -7.324 19.859 21.328 1 98 86 ARG A CA 1
ATOM 682 C C . ARG A 1 86 ? -7.605 20.406 19.922 1 98 86 ARG A C 1
ATOM 684 O O . ARG A 1 86 ? -7.004 19.969 18.953 1 98 86 ARG A O 1
ATOM 691 N N . CYS A 1 87 ? -8.539 21.328 19.891 1 98.44 87 CYS A N 1
ATOM 692 C CA . CYS A 1 87 ? -8.789 22.062 18.641 1 98.44 87 CYS A CA 1
ATOM 693 C C . CYS A 1 87 ? -9.156 23.516 18.938 1 98.44 87 CYS A C 1
ATOM 695 O O . CYS A 1 87 ? -10.297 23.812 19.297 1 98.44 87 CYS A O 1
ATOM 697 N N . THR A 1 88 ? -8.195 24.359 18.812 1 97.81 88 THR A N 1
ATOM 698 C CA . THR A 1 88 ? -8.359 25.797 18.969 1 97.81 88 THR A CA 1
ATOM 699 C C . THR A 1 88 ? -7.918 26.531 17.703 1 97.81 88 THR A C 1
ATOM 701 O O . THR A 1 88 ? -7.605 25.891 16.688 1 97.81 88 THR A O 1
ATOM 704 N N . ASP A 1 89 ? -7.953 27.812 17.781 1 96.06 89 ASP A N 1
ATOM 705 C CA . ASP A 1 89 ? -7.473 28.578 16.641 1 96.06 89 ASP A CA 1
ATOM 706 C C . ASP A 1 89 ? -5.957 28.453 16.5 1 96.06 89 ASP A C 1
ATOM 708 O O . ASP A 1 89 ? -5.398 28.797 15.445 1 96.06 89 ASP A O 1
ATOM 712 N N . GLU A 1 90 ? -5.281 27.953 17.531 1 96.88 90 GLU A N 1
ATOM 713 C CA . GLU A 1 90 ? -3.82 27.953 17.547 1 96.88 90 GLU A CA 1
ATOM 714 C C . GLU A 1 90 ? -3.258 26.578 17.25 1 96.88 90 GLU A C 1
ATOM 716 O O . GLU A 1 90 ? -2.113 26.438 16.812 1 96.88 90 GLU A O 1
ATOM 721 N N . VAL A 1 91 ? -4.148 25.531 17.594 1 98.38 91 VAL A N 1
ATOM 722 C CA . VAL A 1 91 ? -3.555 24.203 17.484 1 98.38 91 VAL A CA 1
ATOM 723 C C . VAL A 1 91 ? -4.656 23.156 17.312 1 98.38 91 VAL A C 1
ATOM 725 O O . VAL A 1 91 ? -5.73 23.281 17.906 1 98.38 91 VAL A O 1
ATOM 728 N N . LEU A 1 92 ? -4.445 22.219 16.438 1 98.81 92 LEU A N 1
ATOM 729 C CA . LEU A 1 92 ? -5.191 20.969 16.328 1 98.81 92 LEU A CA 1
ATOM 730 C C . LEU A 1 92 ? -4.32 19.781 16.719 1 98.81 92 LEU A C 1
ATOM 732 O O . LEU A 1 92 ? -3.283 19.531 16.094 1 98.81 92 LEU A O 1
ATOM 736 N N . GLU A 1 93 ? -4.711 19.109 17.781 1 98.62 93 GLU A N 1
ATOM 737 C CA . GLU A 1 93 ? -4.004 17.922 18.266 1 98.62 93 GLU A CA 1
ATOM 738 C C . GLU A 1 93 ? -4.875 16.672 18.141 1 98.62 93 GLU A C 1
ATOM 740 O O . GLU A 1 93 ? -5.98 16.625 18.672 1 98.62 93 GLU A O 1
ATOM 745 N N . ILE A 1 94 ? -4.375 15.719 17.422 1 98.56 94 ILE A N 1
ATOM 746 C CA . ILE A 1 94 ? -5.102 14.469 17.234 1 98.56 94 ILE A CA 1
ATOM 747 C C . ILE A 1 94 ? -4.227 13.289 17.672 1 98.56 94 ILE A C 1
ATOM 749 O O . ILE A 1 94 ? -3.066 13.188 17.25 1 98.56 94 ILE A O 1
ATOM 753 N N . ARG A 1 95 ? -4.758 12.43 18.469 1 97.62 95 ARG A N 1
ATOM 754 C CA . ARG A 1 95 ? -4.105 11.188 18.891 1 97.62 95 ARG A CA 1
ATOM 755 C C . ARG A 1 95 ? -4.785 9.977 18.266 1 97.62 95 ARG A C 1
ATOM 757 O O . ARG A 1 95 ? -6.012 9.859 18.297 1 97.62 95 ARG A O 1
ATOM 764 N N . PHE A 1 96 ? -3.988 9.117 17.734 1 97.81 96 PHE A N 1
ATOM 765 C CA . PHE A 1 96 ? -4.504 7.883 17.172 1 97.81 96 PHE A CA 1
ATOM 766 C C . PHE A 1 96 ? -4.223 6.703 18.094 1 97.81 96 PHE A C 1
ATOM 768 O O . PHE A 1 96 ? -3.104 6.539 18.578 1 97.81 96 PHE A O 1
ATOM 775 N N . HIS A 1 97 ? -5.152 5.836 18.234 1 96.38 97 HIS A N 1
ATOM 776 C CA . HIS A 1 97 ? -5.039 4.797 19.25 1 96.38 97 HIS A CA 1
ATOM 777 C C . HIS A 1 97 ? -4.754 3.439 18.625 1 96.38 97 HIS A C 1
ATOM 779 O O . HIS A 1 97 ? -4.277 2.525 19.297 1 96.38 97 HIS A O 1
ATOM 785 N N . THR A 1 98 ? -5.133 3.258 17.391 1 95.06 98 THR A N 1
ATOM 786 C CA . THR A 1 98 ? -4.852 2.025 16.656 1 95.06 98 THR A CA 1
ATOM 787 C C . THR A 1 98 ? -4.379 2.332 15.242 1 95.06 98 THR A C 1
ATOM 789 O O . THR A 1 98 ? -4.574 3.443 14.75 1 95.06 98 THR A O 1
ATOM 792 N N . CYS A 1 99 ? -3.703 1.505 14.648 1 96.94 99 CYS A N 1
ATOM 793 C CA . CYS A 1 99 ? -3.178 1.647 13.297 1 96.94 99 CYS A CA 1
ATOM 794 C C . CYS A 1 99 ? -2.963 0.285 12.648 1 96.94 99 CYS A C 1
ATOM 796 O O . CYS A 1 99 ? -2.109 -0.488 13.086 1 96.94 99 CYS A O 1
ATOM 798 N N . PRO A 1 100 ? -3.668 0.009 11.586 1 97.5 100 PRO A N 1
ATOM 799 C CA . PRO A 1 100 ? -3.506 -1.279 10.914 1 97.5 100 PRO A CA 1
ATOM 800 C C . PRO A 1 100 ? -2.076 -1.513 10.43 1 97.5 100 PRO A C 1
ATOM 802 O O . PRO A 1 100 ? -1.621 -2.658 10.367 1 97.5 100 PRO A O 1
ATOM 805 N N . LEU A 1 101 ? -1.312 -0.456 10.094 1 98.25 101 LEU A N 1
ATOM 806 C CA . LEU A 1 101 ? 0.067 -0.631 9.648 1 98.25 101 LEU A CA 1
ATOM 807 C C . LEU A 1 101 ? 0.939 -1.154 10.789 1 98.25 101 LEU A C 1
ATOM 809 O O . LEU A 1 101 ? 1.608 -2.18 10.641 1 98.25 101 LEU A O 1
ATOM 813 N N . LYS A 1 102 ? 0.857 -0.491 11.891 1 97.88 102 LYS A N 1
ATOM 814 C CA . LYS A 1 102 ? 1.632 -0.906 13.055 1 97.88 102 LYS A CA 1
ATOM 815 C C . LYS A 1 102 ? 1.246 -2.314 13.5 1 97.88 102 LYS A C 1
ATOM 817 O O . LYS A 1 102 ? 2.111 -3.121 13.844 1 97.88 102 LYS A O 1
ATOM 822 N N . GLU A 1 103 ? -0.027 -2.59 13.5 1 96.88 103 GLU A N 1
ATOM 823 C CA . GLU A 1 103 ? -0.507 -3.914 13.883 1 96.88 103 GLU A CA 1
ATOM 824 C C . GLU A 1 103 ? 0.085 -4.996 12.984 1 96.88 103 GLU A C 1
ATOM 826 O O . GLU A 1 103 ? 0.478 -6.062 13.461 1 96.88 103 GLU A O 1
ATOM 831 N N . ALA A 1 104 ? 0.108 -4.719 11.703 1 98 104 ALA A N 1
ATOM 832 C CA . ALA A 1 104 ? 0.667 -5.68 10.75 1 98 104 ALA A CA 1
ATOM 833 C C . ALA A 1 104 ? 2.127 -5.98 11.078 1 98 104 ALA A C 1
ATOM 835 O O . ALA A 1 104 ? 2.551 -7.141 11.039 1 98 104 ALA A O 1
ATOM 836 N N . TRP A 1 105 ? 2.902 -4.953 11.398 1 98.25 105 TRP A N 1
ATOM 837 C CA . TRP A 1 105 ? 4.324 -5.125 11.68 1 98.25 105 TRP A CA 1
ATOM 838 C C . TRP A 1 105 ? 4.531 -5.879 12.992 1 98.25 105 TRP A C 1
ATOM 840 O O . TRP A 1 105 ? 5.418 -6.73 13.094 1 98.25 105 TRP A O 1
ATOM 850 N N . LEU A 1 106 ? 3.709 -5.574 13.969 1 97.06 106 LEU A N 1
ATOM 851 C CA . LEU A 1 106 ? 3.795 -6.289 15.242 1 97.06 106 LEU A CA 1
ATOM 852 C C . LEU A 1 106 ? 3.369 -7.746 15.078 1 97.06 106 LEU A C 1
ATOM 854 O O . LEU A 1 106 ? 4.012 -8.648 15.617 1 97.06 106 LEU A O 1
ATOM 858 N N . GLU A 1 107 ? 2.307 -8.008 14.336 1 97.19 107 GLU A N 1
ATOM 859 C CA . GLU A 1 107 ? 1.83 -9.367 14.07 1 97.19 107 GLU A CA 1
ATOM 860 C C . GLU A 1 107 ? 2.877 -10.18 13.32 1 97.19 107 GLU A C 1
ATOM 862 O O . GLU A 1 107 ? 2.943 -11.406 13.469 1 97.19 107 GLU A O 1
ATOM 867 N N . ALA A 1 108 ? 3.689 -9.5 12.531 1 97.44 108 ALA A N 1
ATOM 868 C CA . ALA A 1 108 ? 4.758 -10.172 11.789 1 97.44 108 ALA A CA 1
ATOM 869 C C . ALA A 1 108 ? 5.965 -10.43 12.688 1 97.44 108 ALA A C 1
ATOM 871 O O . ALA A 1 108 ? 6.996 -10.914 12.219 1 97.44 108 ALA A O 1
ATOM 872 N N . ASN A 1 109 ? 5.898 -9.992 13.945 1 97.62 109 ASN A N 1
ATOM 873 C CA . ASN A 1 109 ? 6.93 -10.188 14.961 1 97.62 109 ASN A CA 1
ATOM 874 C C . ASN A 1 109 ? 8.234 -9.492 14.57 1 97.62 109 ASN A C 1
ATOM 876 O O . ASN A 1 109 ? 9.32 -10.047 14.766 1 97.62 109 ASN A O 1
ATOM 880 N N . LEU A 1 110 ? 8.094 -8.406 13.969 1 97.88 110 LEU A N 1
ATOM 881 C CA . LEU A 1 110 ? 9.281 -7.602 13.695 1 97.88 110 LEU A CA 1
ATOM 882 C C . LEU A 1 110 ? 9.867 -7.051 14.992 1 97.88 110 LEU A C 1
ATOM 884 O O . LEU A 1 110 ? 9.141 -6.789 15.953 1 97.88 110 LEU A O 1
ATOM 888 N N . PRO A 1 111 ? 11.211 -6.844 15 1 97.5 111 PRO A N 1
ATOM 889 C CA . PRO A 1 111 ? 11.797 -6.195 16.172 1 97.5 111 PRO A CA 1
ATOM 890 C C . PRO A 1 111 ? 11.203 -4.816 16.438 1 97.5 111 PRO A C 1
ATOM 892 O O . PRO A 1 111 ? 10.914 -4.07 15.508 1 97.5 111 PRO A O 1
ATOM 895 N N . ALA A 1 112 ? 11.078 -4.465 17.688 1 96.12 112 ALA A N 1
ATOM 896 C CA . ALA A 1 112 ? 10.453 -3.217 18.109 1 96.12 112 ALA A CA 1
ATOM 897 C C . ALA A 1 112 ? 11.133 -2.014 17.469 1 96.12 112 ALA A C 1
ATOM 899 O O . ALA A 1 112 ? 10.469 -1.043 17.094 1 96.12 112 ALA A O 1
ATOM 900 N N . GLU A 1 113 ? 12.43 -2.076 17.344 1 96.75 113 GLU A N 1
ATOM 901 C CA . GLU A 1 113 ? 13.18 -0.978 16.734 1 96.75 113 GLU A CA 1
ATOM 902 C C . GLU A 1 113 ? 12.82 -0.807 15.266 1 96.75 113 GLU A C 1
ATOM 904 O O . GLU A 1 113 ? 12.773 0.315 14.758 1 96.75 113 GLU A O 1
ATOM 909 N N . THR A 1 114 ? 12.594 -1.934 14.609 1 97.75 114 THR A N 1
ATOM 910 C CA . THR A 1 114 ? 12.18 -1.891 13.211 1 97.75 114 THR A CA 1
ATOM 911 C C . THR A 1 114 ? 10.781 -1.286 13.086 1 97.75 114 THR A C 1
ATOM 913 O O . THR A 1 114 ? 10.539 -0.454 12.211 1 97.75 114 THR A O 1
ATOM 916 N N . VAL A 1 115 ? 9.914 -1.655 13.984 1 98.06 115 VAL A N 1
ATOM 917 C CA . VAL A 1 115 ? 8.555 -1.126 13.961 1 98.06 115 VAL A CA 1
ATOM 918 C C . VAL A 1 115 ? 8.578 0.38 14.211 1 98.06 115 VAL A C 1
ATOM 920 O O . VAL A 1 115 ? 7.879 1.141 13.539 1 98.06 115 VAL A O 1
ATOM 923 N N . GLU A 1 116 ? 9.414 0.785 15.164 1 98.06 116 GLU A N 1
ATOM 924 C CA . GLU A 1 116 ? 9.57 2.209 15.453 1 98.06 116 GLU A CA 1
ATOM 925 C C . GLU A 1 116 ? 10.023 2.975 14.211 1 98.06 116 GLU A C 1
ATOM 927 O O . GLU A 1 116 ? 9.484 4.039 13.898 1 98.06 116 GLU A O 1
ATOM 932 N N . THR A 1 117 ? 10.961 2.424 13.516 1 98.44 117 THR A N 1
ATOM 933 C CA . THR A 1 117 ? 11.484 3.051 12.305 1 98.44 117 THR A CA 1
ATOM 934 C C . THR A 1 117 ? 10.406 3.121 11.227 1 98.44 117 THR A C 1
ATOM 936 O O . THR A 1 117 ? 10.227 4.156 10.586 1 98.44 117 THR A O 1
ATOM 939 N N . LEU A 1 118 ? 9.695 2.051 11.055 1 98.69 118 LEU A N 1
ATOM 940 C CA . LEU A 1 118 ? 8.656 2.01 10.039 1 98.69 118 LEU A CA 1
ATOM 941 C C . LEU A 1 118 ? 7.531 2.984 10.367 1 98.69 118 LEU A C 1
ATOM 943 O O . LEU A 1 118 ? 6.977 3.623 9.469 1 98.69 118 LEU A O 1
ATOM 947 N N . CYS A 1 119 ? 7.203 3.139 11.633 1 98.44 119 CYS A N 1
ATOM 948 C CA . CYS A 1 119 ? 6.211 4.121 12.047 1 98.44 119 CYS A CA 1
ATOM 949 C C . CYS A 1 119 ? 6.684 5.539 11.742 1 98.44 119 CYS A C 1
ATOM 951 O O . CYS A 1 119 ? 5.902 6.371 11.281 1 98.44 119 CYS A O 1
ATOM 953 N N . GLU A 1 120 ? 7.93 5.773 12.039 1 98.31 120 GLU A N 1
ATOM 954 C CA . GLU A 1 120 ? 8.5 7.078 11.727 1 98.31 120 GLU A CA 1
ATOM 955 C C . GLU A 1 120 ? 8.414 7.375 10.234 1 98.31 120 GLU A C 1
ATOM 957 O O . GLU A 1 120 ? 8.008 8.477 9.836 1 98.31 120 GLU A O 1
ATOM 962 N N . LEU A 1 121 ? 8.758 6.438 9.445 1 98.69 121 LEU A N 1
ATOM 963 C CA . LEU A 1 121 ? 8.711 6.605 7.996 1 98.69 121 LEU A CA 1
ATOM 964 C C . LEU A 1 121 ? 7.277 6.781 7.516 1 98.69 121 LEU A C 1
ATOM 966 O O . LEU A 1 121 ? 7 7.656 6.688 1 98.69 121 LEU A O 1
ATOM 970 N N . ALA A 1 122 ? 6.383 5.961 8.047 1 98.44 122 ALA A N 1
ATOM 971 C CA . ALA A 1 122 ? 4.977 6.051 7.668 1 98.44 122 ALA A CA 1
ATOM 972 C C . ALA A 1 122 ? 4.395 7.41 8.039 1 98.44 122 ALA A C 1
ATOM 974 O O . ALA A 1 122 ? 3.516 7.93 7.348 1 98.44 122 ALA A O 1
ATOM 975 N N . GLY A 1 123 ? 4.898 7.988 9.117 1 98.12 123 GLY A N 1
ATOM 976 C CA . GLY A 1 123 ? 4.434 9.289 9.57 1 98.12 123 GLY A CA 1
ATOM 977 C C . GLY A 1 123 ? 4.727 10.406 8.594 1 98.12 123 GLY A C 1
ATOM 978 O O . GLY A 1 123 ? 4.148 11.492 8.695 1 98.12 123 GLY A O 1
ATOM 979 N N . ALA A 1 124 ? 5.637 10.172 7.676 1 98.56 124 ALA A N 1
ATOM 980 C CA . ALA A 1 124 ? 5.996 11.18 6.684 1 98.56 124 ALA A CA 1
ATOM 981 C C . ALA A 1 124 ? 4.793 11.539 5.812 1 98.56 124 ALA A C 1
ATOM 983 O O . ALA A 1 124 ? 4.754 12.625 5.219 1 98.56 124 ALA A O 1
ATOM 984 N N . VAL A 1 125 ? 3.768 10.648 5.73 1 98.75 125 VAL A N 1
ATOM 985 C CA . VAL A 1 125 ? 2.59 10.93 4.914 1 98.75 125 VAL A CA 1
ATOM 986 C C . VAL A 1 125 ? 1.831 12.117 5.496 1 98.75 125 VAL A C 1
ATOM 988 O O . VAL A 1 125 ? 1.319 12.961 4.754 1 98.75 125 VAL A O 1
ATOM 991 N N . ASP A 1 126 ? 1.756 12.164 6.805 1 98.56 126 ASP A N 1
ATOM 992 C CA . ASP A 1 126 ? 1.076 13.281 7.449 1 98.56 126 ASP A CA 1
ATOM 993 C C . ASP A 1 126 ? 1.845 14.586 7.246 1 98.56 126 ASP A C 1
ATOM 995 O O . ASP A 1 126 ? 1.244 15.641 7.02 1 98.56 126 ASP A O 1
ATOM 999 N N . LYS A 1 127 ? 3.199 14.516 7.312 1 98.62 127 LYS A N 1
ATOM 1000 C CA . LYS A 1 127 ? 4.012 15.695 7.047 1 98.62 127 LYS A CA 1
ATOM 1001 C C . LYS A 1 127 ? 3.795 16.203 5.621 1 98.62 127 LYS A C 1
ATOM 1003 O O . LYS A 1 127 ? 3.562 17.391 5.41 1 98.62 127 LYS A O 1
ATOM 1008 N N . GLY A 1 128 ? 3.844 15.297 4.691 1 98.81 128 GLY A N 1
ATOM 1009 C CA . GLY A 1 128 ? 3.584 15.68 3.311 1 98.81 128 GLY A CA 1
ATOM 1010 C C . GLY A 1 128 ? 2.209 16.281 3.109 1 98.81 128 GLY A C 1
ATOM 1011 O O . GLY A 1 128 ? 2.062 17.281 2.393 1 98.81 128 GLY A O 1
ATOM 1012 N N . THR A 1 129 ? 1.226 15.711 3.734 1 98.75 129 THR A N 1
ATOM 1013 C CA . THR A 1 129 ? -0.156 16.156 3.596 1 98.75 129 THR A CA 1
ATOM 1014 C C . THR A 1 129 ? -0.319 17.594 4.109 1 98.75 129 THR A C 1
ATOM 1016 O O . THR A 1 129 ? -0.761 18.469 3.375 1 98.75 129 THR A O 1
ATOM 1019 N N . PHE A 1 130 ? 0.11 17.844 5.312 1 98.75 130 PHE A N 1
ATOM 1020 C CA . PHE A 1 130 ? -0.293 19.078 5.977 1 98.75 130 PHE A CA 1
ATOM 1021 C C . PHE A 1 130 ? 0.679 20.203 5.656 1 98.75 130 PHE A C 1
ATOM 1023 O O . PHE A 1 130 ? 0.272 21.359 5.508 1 98.75 130 PHE A O 1
ATOM 1030 N N . GLU A 1 131 ? 2.027 19.891 5.543 1 98.56 131 GLU A N 1
ATOM 1031 C CA . GLU A 1 131 ? 2.967 20.922 5.125 1 98.56 131 GLU A CA 1
ATOM 1032 C C . GLU A 1 131 ? 2.645 21.438 3.723 1 98.56 131 GLU A C 1
ATOM 1034 O O . GLU A 1 131 ? 2.627 22.641 3.48 1 98.56 131 GLU A O 1
ATOM 1039 N N . THR A 1 132 ? 2.312 20.516 2.826 1 98.62 132 THR A N 1
ATOM 1040 C CA . THR A 1 132 ? 1.984 20.906 1.46 1 98.62 132 THR A CA 1
ATOM 1041 C C . THR A 1 132 ? 0.656 21.656 1.415 1 98.62 132 THR A C 1
ATOM 1043 O O . THR A 1 132 ? 0.482 22.562 0.611 1 98.62 132 THR A O 1
ATOM 1046 N N . ALA A 1 133 ? -0.294 21.297 2.248 1 98.56 133 ALA A N 1
ATOM 1047 C CA . ALA A 1 133 ? -1.593 21.953 2.297 1 98.56 133 ALA A CA 1
ATOM 1048 C C . ALA A 1 133 ? -1.457 23.391 2.814 1 98.56 133 ALA A C 1
ATOM 1050 O O . ALA A 1 133 ? -2.328 24.234 2.572 1 98.56 133 ALA A O 1
ATOM 1051 N N . GLY A 1 134 ? -0.334 23.672 3.59 1 98.44 134 GLY A N 1
ATOM 1052 C CA . GLY A 1 134 ? -0.102 25.031 4.039 1 98.44 134 GLY A CA 1
ATOM 1053 C C . GLY A 1 134 ? -0.152 25.172 5.547 1 98.44 134 GLY A C 1
ATOM 1054 O O . GLY A 1 134 ? -0.379 26.266 6.062 1 98.44 134 GLY A O 1
ATOM 1055 N N . PHE A 1 135 ? 0.036 24.062 6.273 1 98.75 135 PHE A N 1
ATOM 1056 C CA . PHE A 1 135 ? 0.068 24.047 7.73 1 98.75 135 PHE A CA 1
ATOM 1057 C C . PHE A 1 135 ? 1.448 23.656 8.242 1 98.75 135 PHE A C 1
ATOM 1059 O O . PHE A 1 135 ? 2.299 23.219 7.461 1 98.75 135 PHE A O 1
ATOM 1066 N N . GLU A 1 136 ? 1.681 23.906 9.453 1 98.56 136 GLU A N 1
ATOM 1067 C CA . GLU A 1 136 ? 2.816 23.312 10.156 1 98.56 136 GLU A CA 1
ATOM 1068 C C . GLU A 1 136 ? 2.398 22.062 10.938 1 98.56 136 GLU A C 1
ATOM 1070 O O . GLU A 1 136 ? 1.262 21.984 11.406 1 98.56 136 GLU A O 1
ATOM 1075 N N . ILE A 1 137 ? 3.369 21.156 11.086 1 98.75 137 ILE A N 1
ATOM 1076 C CA . ILE A 1 137 ? 2.984 19.922 11.766 1 98.75 137 ILE A CA 1
ATOM 1077 C C . ILE A 1 137 ? 4.191 19.328 12.492 1 98.75 137 ILE A C 1
ATOM 1079 O O . ILE A 1 137 ? 5.312 19.391 11.992 1 98.75 137 ILE A O 1
ATOM 1083 N N . GLU A 1 138 ? 3.922 18.828 13.617 1 98.31 138 GLU A N 1
ATOM 1084 C CA . GLU A 1 138 ? 4.793 17.906 14.344 1 98.31 138 GLU A CA 1
ATOM 1085 C C . GLU A 1 138 ? 4.152 16.531 14.484 1 98.31 138 GLU A C 1
ATOM 1087 O O . GLU A 1 138 ? 2.984 16.422 14.859 1 98.31 138 GLU A O 1
ATOM 1092 N N . VAL A 1 139 ? 4.879 15.523 14.125 1 98 139 VAL A N 1
ATOM 1093 C CA . VAL A 1 139 ? 4.395 14.148 14.18 1 98 139 VAL A CA 1
ATOM 1094 C C . VAL A 1 139 ? 5.199 13.359 15.211 1 98 139 VAL A C 1
ATOM 1096 O O . VAL A 1 139 ? 6.414 13.211 15.078 1 98 139 VAL A O 1
ATOM 1099 N N . ASP A 1 140 ? 4.547 12.898 16.219 1 97.5 140 ASP A N 1
ATOM 1100 C CA . ASP A 1 140 ? 5.133 12.008 17.203 1 97.5 140 ASP A CA 1
ATOM 1101 C C . ASP A 1 140 ? 4.617 10.578 17.031 1 97.5 140 ASP A C 1
ATOM 1103 O O . ASP A 1 140 ? 3.516 10.258 17.484 1 97.5 140 ASP A O 1
ATOM 1107 N N . THR A 1 141 ? 5.422 9.711 16.438 1 97.38 141 THR A N 1
ATOM 1108 C CA . THR A 1 141 ? 4.977 8.367 16.094 1 97.38 141 THR A CA 1
ATOM 1109 C C . THR A 1 141 ? 5.273 7.391 17.219 1 97.38 141 THR A C 1
ATOM 1111 O O . THR A 1 141 ? 5.914 7.75 18.219 1 97.38 141 THR A O 1
ATOM 1114 N N . TRP A 1 142 ? 4.863 6.223 17.047 1 97 142 TRP A N 1
ATOM 1115 C CA . TRP A 1 142 ? 4.902 5.168 18.062 1 97 142 TRP A CA 1
ATOM 1116 C C . TRP A 1 142 ? 6.34 4.844 18.453 1 97 142 TRP A C 1
ATOM 1118 O O . TRP A 1 142 ? 7.234 4.824 17.594 1 97 142 TRP A O 1
ATOM 1128 N N . LYS A 1 143 ? 6.547 4.609 19.688 1 95.69 143 LYS A N 1
ATOM 1129 C CA . LYS A 1 143 ? 7.773 4.082 20.281 1 95.69 143 LYS A CA 1
ATOM 1130 C C . LYS A 1 143 ? 7.48 2.881 21.188 1 95.69 143 LYS A C 1
ATOM 1132 O O . LYS A 1 143 ? 6.375 2.748 21.703 1 95.69 143 LYS A O 1
ATOM 1137 N N . PRO A 1 144 ? 8.492 2.039 21.266 1 92.94 144 PRO A N 1
ATOM 1138 C CA . PRO A 1 144 ? 8.266 0.879 22.125 1 92.94 144 PRO A CA 1
ATOM 1139 C C . PRO A 1 144 ? 7.758 1.267 23.516 1 92.94 144 PRO A C 1
ATOM 1141 O O . PRO A 1 144 ? 8.297 2.186 24.141 1 92.94 144 PRO A O 1
ATOM 1144 N N . GLY A 1 145 ? 6.664 0.544 23.969 1 89 145 GLY A N 1
ATOM 1145 C CA . GLY A 1 145 ? 6.121 0.783 25.297 1 89 145 GLY A CA 1
ATOM 1146 C C . GLY A 1 145 ? 4.93 1.723 25.297 1 89 145 GLY A C 1
ATOM 1147 O O . GLY A 1 145 ? 4.219 1.836 26.297 1 89 145 GLY A O 1
ATOM 1148 N N . ARG A 1 146 ? 4.711 2.387 24.172 1 88.81 146 ARG A N 1
ATOM 1149 C CA . ARG A 1 146 ? 3.564 3.287 24.094 1 88.81 146 ARG A CA 1
ATOM 1150 C C . ARG A 1 146 ? 2.303 2.527 23.688 1 88.81 146 ARG A C 1
ATOM 1152 O O . ARG A 1 146 ? 2.352 1.616 22.859 1 88.81 146 ARG A O 1
ATOM 1159 N N . SER A 1 147 ? 1.265 2.885 24.281 1 81.81 147 SER A N 1
ATOM 1160 C CA . SER A 1 147 ? -0.016 2.242 24 1 81.81 147 SER A CA 1
ATOM 1161 C C . SER A 1 147 ? -0.691 2.857 22.781 1 81.81 147 SER A C 1
ATOM 1163 O O . SER A 1 147 ? -1.474 2.195 22.094 1 81.81 147 SER A O 1
ATOM 1165 N N . THR A 1 148 ? -0.329 4.043 22.547 1 80.75 148 THR A N 1
ATOM 1166 C CA . THR A 1 148 ? -0.965 4.727 21.422 1 80.75 148 THR A CA 1
ATOM 1167 C C . THR A 1 148 ? -0.069 4.691 20.188 1 80.75 148 THR A C 1
ATOM 1169 O O . THR A 1 148 ? 1.095 4.293 20.266 1 80.75 148 THR A O 1
ATOM 1172 N N . CYS A 1 149 ? -0.665 5.043 19.062 1 87.94 149 CYS A N 1
ATOM 1173 C CA . CYS A 1 149 ? 0.082 5.043 17.812 1 87.94 149 CYS A CA 1
ATOM 1174 C C . CYS A 1 149 ? 0.707 6.406 17.547 1 87.94 149 CYS A C 1
ATOM 1176 O O . CYS A 1 149 ? 1.779 6.715 18.062 1 87.94 149 CYS A O 1
ATOM 1178 N N . CYS A 1 150 ? 0.144 7.242 16.844 1 94.06 150 CYS A N 1
ATOM 1179 C CA . CYS A 1 150 ? 0.75 8.523 16.484 1 94.06 150 CYS A CA 1
ATOM 1180 C C . CYS A 1 150 ? -0.013 9.68 17.109 1 94.06 150 CYS A C 1
ATOM 1182 O O . CYS A 1 150 ? -1.197 9.555 17.422 1 94.06 150 CYS A O 1
ATOM 1184 N N . HIS A 1 151 ? 0.703 10.711 17.422 1 97.12 151 HIS A N 1
ATOM 1185 C CA . HIS A 1 151 ? 0.193 11.992 17.875 1 97.12 151 HIS A CA 1
ATOM 1186 C C . HIS A 1 151 ? 0.585 13.117 16.938 1 97.12 151 HIS A C 1
ATOM 1188 O O . HIS A 1 151 ? 1.772 13.375 16.719 1 97.12 151 HIS A O 1
ATOM 1194 N N . LEU A 1 152 ? -0.418 13.781 16.391 1 98.56 152 LEU A N 1
ATOM 1195 C CA . LEU A 1 152 ? -0.193 14.891 15.477 1 98.56 152 LEU A CA 1
ATOM 1196 C C . LEU A 1 152 ? -0.469 16.234 16.141 1 98.56 152 LEU A C 1
ATOM 1198 O O . LEU A 1 152 ? -1.468 16.375 16.859 1 98.56 152 LEU A O 1
ATOM 1202 N N . THR A 1 153 ? 0.394 17.125 15.953 1 98.81 153 THR A N 1
ATOM 1203 C CA . THR A 1 153 ? 0.208 18.516 16.344 1 98.81 153 THR A CA 1
ATOM 1204 C C . THR A 1 153 ? 0.295 19.438 15.133 1 98.81 153 THR A C 1
ATOM 1206 O O . THR A 1 153 ? 1.382 19.672 14.602 1 98.81 153 THR A O 1
ATOM 1209 N N . ILE A 1 154 ? -0.851 19.969 14.766 1 98.81 154 ILE A N 1
ATOM 1210 C CA . ILE A 1 154 ? -0.931 20.812 13.578 1 98.81 154 ILE A CA 1
ATOM 1211 C C . ILE A 1 154 ? -1.178 22.266 13.984 1 98.81 154 ILE A C 1
ATOM 1213 O O . ILE A 1 154 ? -2.035 22.531 14.828 1 98.81 154 ILE A O 1
ATOM 1217 N N . THR A 1 155 ? -0.449 23.156 13.453 1 98.56 155 THR A N 1
ATOM 1218 C CA . THR A 1 155 ? -0.573 24.578 13.75 1 98.56 155 THR A CA 1
ATOM 1219 C C . THR A 1 155 ? -0.694 25.391 12.461 1 98.56 155 THR A C 1
ATOM 1221 O O . THR A 1 155 ? -0.419 24.891 11.375 1 98.56 155 THR A O 1
ATOM 1224 N N . PRO A 1 156 ? -1.204 26.594 12.578 1 98.25 156 PRO A N 1
ATOM 1225 C CA . PRO A 1 156 ? -1.361 27.422 11.383 1 98.25 156 PRO A CA 1
ATOM 1226 C C . PRO A 1 156 ? -0.054 27.594 10.609 1 98.25 156 PRO A C 1
ATOM 1228 O O . PRO A 1 156 ? 1.021 27.625 11.219 1 98.25 156 PRO A O 1
ATOM 1231 N N . GLY A 1 157 ? -0.217 27.75 9.328 1 95.81 157 GLY A N 1
ATOM 1232 C CA . GLY A 1 157 ? 0.938 28 8.477 1 95.81 157 GLY A CA 1
ATOM 1233 C C . GLY A 1 157 ? 1.467 29.406 8.578 1 95.81 157 GLY A C 1
ATOM 1234 O O . GLY A 1 157 ? 0.844 30.266 9.211 1 95.81 157 GLY A O 1
ATOM 1235 N N . ALA A 1 158 ? 2.65 29.609 8.086 1 84.81 158 ALA A N 1
ATOM 1236 C CA . ALA A 1 158 ? 3.361 30.891 8.203 1 84.81 158 ALA A CA 1
ATOM 1237 C C . ALA A 1 158 ? 2.516 32.031 7.664 1 84.81 158 ALA A C 1
ATOM 1239 O O . ALA A 1 158 ? 2.625 33.156 8.141 1 84.81 158 ALA A O 1
ATOM 1240 N N . ALA A 1 159 ? 1.714 31.734 6.734 1 73.56 159 ALA A N 1
ATOM 1241 C CA . ALA A 1 159 ? 0.948 32.812 6.117 1 73.56 159 ALA A CA 1
ATOM 1242 C C . ALA A 1 159 ? -0.261 33.188 6.969 1 73.56 159 ALA A C 1
ATOM 1244 O O . ALA A 1 159 ? -1.044 34.062 6.598 1 73.56 159 ALA A O 1
ATOM 1245 N N . ALA A 1 160 ? -0.406 32.625 8.109 1 74.69 160 ALA A N 1
ATOM 1246 C CA . ALA A 1 160 ? -1.581 32.875 8.938 1 74.69 160 ALA A CA 1
ATOM 1247 C C . ALA A 1 160 ? -1.429 34.188 9.727 1 74.69 160 ALA A C 1
ATOM 1249 O O . ALA A 1 160 ? -0.332 34.5 10.188 1 74.69 160 ALA A O 1
ATOM 1250 N N . PRO A 1 161 ? -2.434 35.062 9.633 1 62.66 161 PRO A N 1
ATOM 1251 C CA . PRO A 1 161 ? -2.359 36.281 10.469 1 62.66 161 PRO A CA 1
ATOM 1252 C C . PRO A 1 161 ? -2.109 35.938 11.945 1 62.66 161 PRO A C 1
ATOM 1254 O O . PRO A 1 161 ? -2.521 34.906 12.43 1 62.66 161 PRO A O 1
ATOM 1257 N N . ALA A 1 162 ? -1.09 36.688 12.547 1 54.5 162 ALA A N 1
ATOM 1258 C CA . ALA A 1 162 ? -0.692 36.531 13.938 1 54.5 162 ALA A CA 1
ATOM 1259 C C . ALA A 1 162 ? -1.912 36.469 14.859 1 54.5 162 ALA A C 1
ATOM 1261 O O . ALA A 1 162 ? -2.934 37.094 14.578 1 54.5 162 ALA A O 1
ATOM 1262 N N . ALA A 1 163 ? -2.166 35.375 15.664 1 51.34 163 ALA A N 1
ATOM 1263 C CA . ALA A 1 163 ? -3.234 35.312 16.656 1 51.34 163 ALA A CA 1
ATOM 1264 C C . ALA A 1 163 ? -3.301 36.594 17.484 1 51.34 163 ALA A C 1
ATOM 1266 O O . ALA A 1 163 ? -2.266 37.125 17.875 1 51.34 163 ALA A O 1
ATOM 1267 N N . ALA A 1 164 ? -4.324 37.375 17.344 1 43.44 164 ALA A N 1
ATOM 1268 C CA . ALA A 1 164 ? -4.488 38.594 18.141 1 43.44 164 ALA A CA 1
ATOM 1269 C C . ALA A 1 164 ? -4.312 38.281 19.625 1 43.44 164 ALA A C 1
ATOM 1271 O O . ALA A 1 164 ? -4.969 37.406 20.172 1 43.44 164 ALA A O 1
ATOM 1272 N N . ASN A 1 165 ? -3.197 38.438 20.156 1 37.31 165 ASN A N 1
ATOM 1273 C CA . ASN A 1 165 ? -3.152 38.531 21.609 1 37.31 165 ASN A CA 1
ATOM 1274 C C . ASN A 1 165 ? -4.211 39.5 22.141 1 37.31 165 ASN A C 1
ATOM 1276 O O . ASN A 1 165 ? -4.402 40.594 21.594 1 37.31 165 ASN A O 1
ATOM 1280 N N . MET B 1 1 ? -25.062 1.717 -3.125 1 43.09 1 MET B N 1
ATOM 1281 C CA . MET B 1 1 ? -23.891 0.899 -3.424 1 43.09 1 MET B CA 1
ATOM 1282 C C . MET B 1 1 ? -22.719 1.301 -2.547 1 43.09 1 MET B C 1
ATOM 1284 O O . MET B 1 1 ? -22.719 2.375 -1.94 1 43.09 1 MET B O 1
ATOM 1288 N N . ASP B 1 2 ? -21.641 0.145 -2.17 1 72.56 2 ASP B N 1
ATOM 1289 C CA . ASP B 1 2 ? -20.906 -0.374 -1.015 1 72.56 2 ASP B CA 1
ATOM 1290 C C . ASP B 1 2 ? -19.734 0.528 -0.661 1 72.56 2 ASP B C 1
ATOM 1292 O O . ASP B 1 2 ? -18.75 0.602 -1.408 1 72.56 2 ASP B O 1
ATOM 1296 N N . GLU B 1 3 ? -20.062 1.479 -0.021 1 84.75 3 GLU B N 1
ATOM 1297 C CA . GLU B 1 3 ? -19.078 2.424 0.502 1 84.75 3 GLU B CA 1
ATOM 1298 C C . GLU B 1 3 ? -17.75 1.729 0.807 1 84.75 3 GLU B C 1
ATOM 1300 O O . GLU B 1 3 ? -16.688 2.205 0.402 1 84.75 3 GLU B O 1
ATOM 1305 N N . PHE B 1 4 ? -17.812 0.632 1.265 1 89.25 4 PHE B N 1
ATOM 1306 C CA . PHE B 1 4 ? -16.578 -0.055 1.665 1 89.25 4 PHE B CA 1
ATOM 1307 C C . PHE B 1 4 ? -15.906 -0.702 0.463 1 89.25 4 PHE B C 1
ATOM 1309 O O . PHE B 1 4 ? -14.688 -0.869 0.447 1 89.25 4 PHE B O 1
ATOM 1316 N N . ARG B 1 5 ? -16.656 -1.026 -0.576 1 91.69 5 ARG B N 1
ATOM 1317 C CA . ARG B 1 5 ? -16.047 -1.49 -1.815 1 91.69 5 ARG B CA 1
ATOM 1318 C C . ARG B 1 5 ? -15.211 -0.385 -2.463 1 91.69 5 ARG B C 1
ATOM 1320 O O . ARG B 1 5 ? -14.109 -0.635 -2.959 1 91.69 5 ARG B O 1
ATOM 1327 N N . THR B 1 6 ? -15.789 0.76 -2.404 1 94.06 6 THR B N 1
ATOM 1328 C CA . THR B 1 6 ? -15.055 1.913 -2.92 1 94.06 6 THR B CA 1
ATOM 1329 C C . THR B 1 6 ? -13.812 2.188 -2.08 1 94.06 6 THR B C 1
ATOM 1331 O O . THR B 1 6 ? -12.75 2.488 -2.621 1 94.06 6 THR B O 1
ATOM 1334 N N . LEU B 1 7 ? -13.953 2.064 -0.771 1 94.94 7 LEU B N 1
ATOM 1335 C CA . LEU B 1 7 ? -12.812 2.279 0.114 1 94.94 7 LEU B CA 1
ATOM 1336 C C . LEU B 1 7 ? -11.727 1.238 -0.137 1 94.94 7 LEU B C 1
ATOM 1338 O O . LEU B 1 7 ? -10.539 1.556 -0.095 1 94.94 7 LEU B O 1
ATOM 1342 N N . LEU B 1 8 ? -12.148 0.046 -0.39 1 96.44 8 LEU B N 1
ATOM 1343 C CA . LEU B 1 8 ? -11.195 -1.004 -0.731 1 96.44 8 LEU B CA 1
ATOM 1344 C C . LEU B 1 8 ? -10.445 -0.662 -2.016 1 96.44 8 LEU B C 1
ATOM 1346 O O . LEU B 1 8 ? -9.211 -0.738 -2.062 1 96.44 8 LEU B O 1
ATOM 1350 N N . ARG B 1 9 ? -11.203 -0.281 -3.029 1 96.19 9 ARG B N 1
ATOM 1351 C CA . ARG B 1 9 ? -10.602 0.09 -4.305 1 96.19 9 ARG B CA 1
ATOM 1352 C C . ARG B 1 9 ? -9.625 1.251 -4.133 1 96.19 9 ARG B C 1
ATOM 1354 O O . ARG B 1 9 ? -8.523 1.228 -4.68 1 96.19 9 ARG B O 1
ATOM 1361 N N . ASN B 1 10 ? -9.953 2.213 -3.346 1 96.5 10 ASN B N 1
ATOM 1362 C CA . ASN B 1 10 ? -9.094 3.369 -3.098 1 96.5 10 ASN B CA 1
ATOM 1363 C C . ASN B 1 10 ? -7.824 2.973 -2.354 1 96.5 10 ASN B C 1
ATOM 1365 O O . ASN B 1 10 ? -6.766 3.564 -2.568 1 96.5 10 ASN B O 1
ATOM 1369 N N . ALA B 1 11 ? -7.992 2.041 -1.434 1 96.88 11 ALA B N 1
ATOM 1370 C CA . ALA B 1 11 ? -6.816 1.553 -0.718 1 96.88 11 ALA B CA 1
ATOM 1371 C C . ALA B 1 11 ? -5.832 0.884 -1.673 1 96.88 11 ALA B C 1
ATOM 1373 O O . ALA B 1 11 ? -4.617 1.07 -1.554 1 96.88 11 ALA B O 1
ATOM 1374 N N . MET B 1 12 ? -6.297 0.156 -2.678 1 98.06 12 MET B N 1
ATOM 1375 C CA . MET B 1 12 ? -5.438 -0.486 -3.668 1 98.06 12 MET B CA 1
ATOM 1376 C C . MET B 1 12 ? -4.801 0.549 -4.59 1 98.06 12 MET B C 1
ATOM 1378 O O . MET B 1 12 ? -3.621 0.446 -4.926 1 98.06 12 MET B O 1
ATOM 1382 N N . LYS B 1 13 ? -5.605 1.541 -4.922 1 97.88 13 LYS B N 1
ATOM 1383 C CA . LYS B 1 13 ? -5.066 2.619 -5.742 1 97.88 13 LYS B CA 1
ATOM 1384 C C . LYS B 1 13 ? -3.977 3.387 -5 1 97.88 13 LYS B C 1
ATOM 1386 O O . LYS B 1 13 ? -2.984 3.805 -5.602 1 97.88 13 LYS B O 1
ATOM 1391 N N . SER B 1 14 ? -4.18 3.543 -3.721 1 96.94 14 SER B N 1
ATOM 1392 C CA . SER B 1 14 ? -3.166 4.211 -2.91 1 96.94 14 SER B CA 1
ATOM 1393 C C . SER B 1 14 ? -1.87 3.408 -2.869 1 96.94 14 SER B C 1
ATOM 1395 O O . SER B 1 14 ? -0.779 3.979 -2.943 1 96.94 14 SER B O 1
ATOM 1397 N N . ARG B 1 15 ? -1.989 2.109 -2.756 1 97.69 15 ARG B N 1
ATOM 1398 C CA . ARG B 1 15 ? -0.806 1.256 -2.793 1 97.69 15 ARG B CA 1
ATOM 1399 C C . ARG B 1 15 ? -0.077 1.387 -4.125 1 97.69 15 ARG B C 1
ATOM 1401 O O . ARG B 1 15 ? 1.154 1.418 -4.168 1 97.69 15 ARG B O 1
ATOM 1408 N N . ALA B 1 16 ? -0.814 1.476 -5.199 1 98.56 16 ALA B N 1
ATOM 1409 C CA . ALA B 1 16 ? -0.225 1.656 -6.523 1 98.56 16 ALA B CA 1
ATOM 1410 C C . ALA B 1 16 ? 0.642 2.91 -6.574 1 98.56 16 ALA B C 1
ATOM 1412 O O . ALA B 1 16 ? 1.746 2.889 -7.121 1 98.56 16 ALA B O 1
ATOM 1413 N N . MET B 1 17 ? 0.131 3.936 -5.984 1 98.38 17 MET B N 1
ATOM 1414 C CA . MET B 1 17 ? 0.861 5.199 -6.035 1 98.38 17 MET B CA 1
ATOM 1415 C C . MET B 1 17 ? 2.096 5.152 -5.141 1 98.38 17 MET B C 1
ATOM 1417 O O . MET B 1 17 ? 3.104 5.797 -5.434 1 98.38 17 MET B O 1
ATOM 1421 N N . VAL B 1 18 ? 2.045 4.34 -4.117 1 98.38 18 VAL B N 1
ATOM 1422 C CA . VAL B 1 18 ? 3.242 4.109 -3.316 1 98.38 18 VAL B CA 1
ATOM 1423 C C . VAL B 1 18 ? 4.293 3.391 -4.156 1 98.38 18 VAL B C 1
ATOM 1425 O O . VAL B 1 18 ? 5.48 3.73 -4.105 1 98.38 18 VAL B O 1
ATOM 1428 N N . TYR B 1 19 ? 3.875 2.371 -4.961 1 98.75 19 TYR B N 1
ATOM 1429 C CA . TYR B 1 19 ? 4.805 1.708 -5.871 1 98.75 19 TYR B CA 1
ATOM 1430 C C . TYR B 1 19 ? 5.48 2.717 -6.793 1 98.75 19 TYR B C 1
ATOM 1432 O O . TYR B 1 19 ? 6.703 2.711 -6.938 1 98.75 19 TYR B O 1
ATOM 1440 N N . GLU B 1 20 ? 4.641 3.525 -7.344 1 98.88 20 GLU B N 1
ATOM 1441 C CA . GLU B 1 20 ? 5.145 4.508 -8.297 1 98.88 20 GLU B CA 1
ATOM 1442 C C . GLU B 1 20 ? 6.121 5.473 -7.629 1 98.88 20 GLU B C 1
ATOM 1444 O O . GLU B 1 20 ? 7.199 5.742 -8.164 1 98.88 20 GLU B O 1
ATOM 1449 N N . ALA B 1 21 ? 5.809 5.996 -6.469 1 98.69 21 ALA B N 1
ATOM 1450 C CA . ALA B 1 21 ? 6.652 6.953 -5.762 1 98.69 21 ALA B CA 1
ATOM 1451 C C . ALA B 1 21 ? 7.977 6.312 -5.344 1 98.69 21 ALA B C 1
ATOM 1453 O O . ALA B 1 21 ? 9.039 6.91 -5.504 1 98.69 21 ALA B O 1
ATOM 1454 N N . ALA B 1 22 ? 7.898 5.086 -4.82 1 98.69 22 ALA B N 1
ATOM 1455 C CA . ALA B 1 22 ? 9.109 4.383 -4.406 1 98.69 22 ALA B CA 1
ATOM 1456 C C . ALA B 1 22 ? 10.023 4.125 -5.598 1 98.69 22 ALA B C 1
ATOM 1458 O O . ALA B 1 22 ? 11.234 4.367 -5.527 1 98.69 22 ALA B O 1
ATOM 1459 N N . PHE B 1 23 ? 9.453 3.65 -6.676 1 98.75 23 PHE B N 1
ATOM 1460 C CA . PHE B 1 23 ? 10.234 3.381 -7.883 1 98.75 23 PHE B CA 1
ATOM 1461 C C . PHE B 1 23 ? 10.898 4.652 -8.391 1 98.75 23 PHE B C 1
ATOM 1463 O O . PHE B 1 23 ? 12.094 4.652 -8.695 1 98.75 23 PHE B O 1
ATOM 1470 N N . ASP B 1 24 ? 10.117 5.703 -8.438 1 98.62 24 ASP B N 1
ATOM 1471 C CA . ASP B 1 24 ? 10.617 6.973 -8.961 1 98.62 24 ASP B CA 1
ATOM 1472 C C . ASP B 1 24 ? 11.734 7.531 -8.086 1 98.62 24 ASP B C 1
ATOM 1474 O O . ASP B 1 24 ? 12.766 7.98 -8.594 1 98.62 24 ASP B O 1
ATOM 1478 N N . GLU B 1 25 ? 11.594 7.484 -6.762 1 98.5 25 GLU B N 1
ATOM 1479 C CA . GLU B 1 25 ? 12.609 7.992 -5.852 1 98.5 25 GLU B CA 1
ATOM 1480 C C . GLU B 1 25 ? 13.875 7.145 -5.91 1 98.5 25 GLU B C 1
ATOM 1482 O O . GLU B 1 25 ? 14.992 7.676 -5.855 1 98.5 25 GLU B O 1
ATOM 1487 N N . MET B 1 26 ? 13.719 5.844 -6.062 1 98.38 26 MET B N 1
ATOM 1488 C CA . MET B 1 26 ? 14.883 4.969 -6.172 1 98.38 26 MET B CA 1
ATOM 1489 C C . MET B 1 26 ? 15.617 5.207 -7.484 1 98.38 26 MET B C 1
ATOM 1491 O O . MET B 1 26 ? 16.844 5.301 -7.5 1 98.38 26 MET B O 1
ATOM 1495 N N . ARG B 1 27 ? 14.836 5.32 -8.477 1 97.81 27 ARG B N 1
ATOM 1496 C CA . ARG B 1 27 ? 15.43 5.527 -9.797 1 97.81 27 ARG B CA 1
ATOM 1497 C C . ARG B 1 27 ? 16.297 6.785 -9.812 1 97.81 27 ARG B C 1
ATOM 1499 O O . ARG B 1 27 ? 17.391 6.785 -10.383 1 97.81 27 ARG B O 1
ATOM 1506 N N . LYS B 1 28 ? 15.82 7.84 -9.211 1 97.25 28 LYS B N 1
ATOM 1507 C CA . LYS B 1 28 ? 16.531 9.109 -9.164 1 97.25 28 LYS B CA 1
ATOM 1508 C C . LYS B 1 28 ? 17.812 8.992 -8.352 1 97.25 28 LYS B C 1
ATOM 1510 O O . LYS B 1 28 ? 18.828 9.617 -8.688 1 97.25 28 LYS B O 1
ATOM 1515 N N . GLU B 1 29 ? 17.75 8.125 -7.395 1 96.31 29 GLU B N 1
ATOM 1516 C CA . GLU B 1 29 ? 18.859 8.086 -6.434 1 96.31 29 GLU B CA 1
ATOM 1517 C C . GLU B 1 29 ? 19.906 7.051 -6.836 1 96.31 29 GLU B C 1
ATOM 1519 O O . GLU B 1 29 ? 21.109 7.273 -6.664 1 96.31 29 GLU B O 1
ATOM 1524 N N . ILE B 1 30 ? 19.453 5.914 -7.398 1 97.44 30 ILE B N 1
ATOM 1525 C CA . ILE B 1 30 ? 20.406 4.82 -7.531 1 97.44 30 ILE B CA 1
ATOM 1526 C C . ILE B 1 30 ? 20.344 4.242 -8.945 1 97.44 30 ILE B C 1
ATOM 1528 O O . ILE B 1 30 ? 21 3.248 -9.25 1 97.44 30 ILE B O 1
ATOM 1532 N N . GLY B 1 31 ? 19.547 4.773 -9.812 1 97.5 31 GLY B N 1
ATOM 1533 C CA . GLY B 1 31 ? 19.453 4.332 -11.195 1 97.5 31 GLY B CA 1
ATOM 1534 C C . GLY B 1 31 ? 18.297 3.381 -11.438 1 97.5 31 GLY B C 1
ATOM 1535 O O . GLY B 1 31 ? 17.875 2.664 -10.531 1 97.5 31 GLY B O 1
ATOM 1536 N N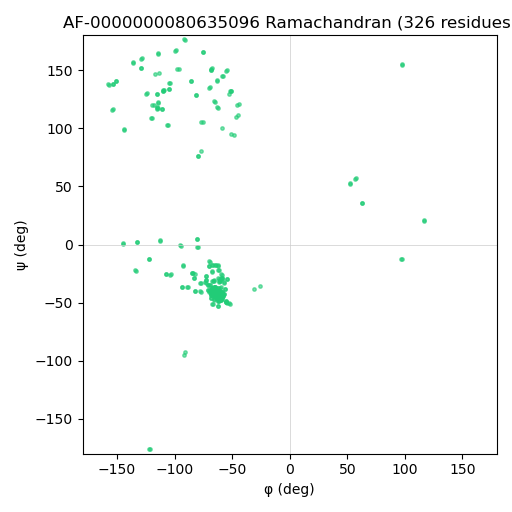 . GLU B 1 32 ? 17.828 3.326 -12.641 1 97.62 32 GLU B N 1
ATOM 1537 C CA . GLU B 1 32 ? 16.625 2.588 -13.023 1 97.62 32 GLU B CA 1
ATOM 1538 C C . GLU B 1 32 ? 16.812 1.087 -12.836 1 97.62 32 GLU B C 1
ATOM 1540 O O . GLU B 1 32 ? 15.914 0.397 -12.344 1 97.62 32 GLU B O 1
ATOM 1545 N N . GLU B 1 33 ? 17.969 0.562 -13.234 1 97.81 33 GLU B N 1
ATOM 1546 C CA . GLU B 1 33 ? 18.219 -0.876 -13.172 1 97.81 33 GLU B CA 1
ATOM 1547 C C . GLU B 1 33 ? 18.141 -1.386 -11.734 1 97.81 33 GLU B C 1
ATOM 1549 O O . GLU B 1 33 ? 17.438 -2.352 -11.445 1 97.81 33 GLU B O 1
ATOM 1554 N N . LYS B 1 34 ? 18.812 -0.687 -10.883 1 97.56 34 LYS B N 1
ATOM 1555 C CA . LYS B 1 34 ? 18.812 -1.085 -9.477 1 97.56 34 LYS B CA 1
ATOM 1556 C C . LYS B 1 34 ? 17.422 -0.891 -8.852 1 97.56 34 LYS B C 1
ATOM 1558 O O . LYS B 1 34 ? 17 -1.699 -8.031 1 97.56 34 LYS B O 1
ATOM 1563 N N . ALA B 1 35 ? 16.734 0.183 -9.211 1 98.44 35 ALA B N 1
ATOM 1564 C CA . ALA B 1 35 ? 15.375 0.428 -8.727 1 98.44 35 ALA B CA 1
ATOM 1565 C C . ALA B 1 35 ? 14.438 -0.713 -9.109 1 98.44 35 ALA B C 1
ATOM 1567 O O . ALA B 1 35 ? 13.656 -1.188 -8.289 1 98.44 35 ALA B O 1
ATOM 1568 N N . ARG B 1 36 ? 14.609 -1.175 -10.328 1 98.56 36 ARG B N 1
ATOM 1569 C CA . ARG B 1 36 ? 13.773 -2.271 -10.812 1 98.56 36 ARG B CA 1
ATOM 1570 C C . ARG B 1 36 ? 14.055 -3.555 -10.039 1 98.56 36 ARG B C 1
ATOM 1572 O O . ARG B 1 36 ? 13.125 -4.27 -9.664 1 98.56 36 ARG B O 1
ATOM 1579 N N . GLU B 1 37 ? 15.258 -3.809 -9.805 1 98.5 37 GLU B N 1
ATOM 1580 C CA . GLU B 1 37 ? 15.633 -5.023 -9.094 1 98.5 37 GLU B CA 1
ATOM 1581 C C . GLU B 1 37 ? 15.086 -5.023 -7.672 1 98.5 37 GLU B C 1
ATOM 1583 O O . GLU B 1 37 ? 14.516 -6.02 -7.223 1 98.5 37 GLU B O 1
ATOM 1588 N N . ILE B 1 38 ? 15.273 -3.898 -7.023 1 98.62 38 ILE B N 1
ATOM 1589 C CA . ILE B 1 38 ? 14.836 -3.801 -5.637 1 98.62 38 ILE B CA 1
ATOM 1590 C C . ILE B 1 38 ? 13.312 -3.9 -5.57 1 98.62 38 ILE B C 1
ATOM 1592 O O . ILE B 1 38 ? 12.766 -4.625 -4.734 1 98.62 38 ILE B O 1
ATOM 1596 N N . MET B 1 39 ? 12.617 -3.217 -6.469 1 98.69 39 MET B N 1
ATOM 1597 C CA . MET B 1 39 ? 11.156 -3.242 -6.477 1 98.69 39 MET B CA 1
ATOM 1598 C C . MET B 1 39 ? 10.633 -4.641 -6.793 1 98.69 39 MET B C 1
ATOM 1600 O O . MET B 1 39 ? 9.68 -5.109 -6.172 1 98.69 39 MET B O 1
ATOM 1604 N N . ALA B 1 40 ? 11.273 -5.266 -7.766 1 98.62 40 ALA B N 1
ATOM 1605 C CA . ALA B 1 40 ? 10.859 -6.617 -8.125 1 98.62 40 ALA B CA 1
ATOM 1606 C C . ALA B 1 40 ? 11.023 -7.578 -6.949 1 98.62 40 ALA B C 1
ATOM 1608 O O . ALA B 1 40 ? 10.125 -8.375 -6.66 1 98.62 40 ALA B O 1
ATOM 1609 N N . ARG B 1 41 ? 12.117 -7.5 -6.258 1 98.56 41 ARG B N 1
ATOM 1610 C CA . ARG B 1 41 ? 12.352 -8.344 -5.09 1 98.56 41 ARG B CA 1
ATOM 1611 C C . ARG B 1 41 ? 11.344 -8.039 -3.982 1 98.56 41 ARG B C 1
ATOM 1613 O O . ARG B 1 41 ? 10.859 -8.945 -3.311 1 98.56 41 ARG B O 1
ATOM 1620 N N . THR B 1 42 ? 11.109 -6.762 -3.779 1 98.69 42 THR B N 1
ATOM 1621 C CA . THR B 1 42 ? 10.156 -6.309 -2.768 1 98.69 42 THR B CA 1
ATOM 1622 C C . THR B 1 42 ? 8.789 -6.941 -2.99 1 98.69 42 THR B C 1
ATOM 1624 O O . THR B 1 42 ? 8.219 -7.535 -2.074 1 98.69 42 THR B O 1
ATOM 1627 N N . ILE B 1 43 ? 8.344 -6.852 -4.211 1 98.81 43 ILE B N 1
ATOM 1628 C CA . ILE B 1 43 ? 6.988 -7.289 -4.523 1 98.81 43 ILE B CA 1
ATOM 1629 C C . ILE B 1 43 ? 6.938 -8.812 -4.594 1 98.81 43 ILE B C 1
ATOM 1631 O O . ILE B 1 43 ? 5.949 -9.43 -4.188 1 98.81 43 ILE B O 1
ATOM 1635 N N . TYR B 1 44 ? 8.016 -9.438 -5.039 1 98.81 44 TYR B N 1
ATOM 1636 C CA . TYR B 1 44 ? 8.125 -10.891 -4.996 1 98.81 44 TYR B CA 1
ATOM 1637 C C . TYR B 1 44 ? 8.016 -11.406 -3.564 1 98.81 44 TYR B C 1
ATOM 1639 O O . TYR B 1 44 ? 7.297 -12.375 -3.299 1 98.81 44 TYR B O 1
ATOM 1647 N N . ARG B 1 45 ? 8.664 -10.789 -2.688 1 98.44 45 ARG B N 1
ATOM 1648 C CA . ARG B 1 45 ? 8.641 -11.164 -1.279 1 98.44 45 ARG B CA 1
ATOM 1649 C C . ARG B 1 45 ? 7.23 -11.086 -0.711 1 98.44 45 ARG B C 1
ATOM 1651 O O . ARG B 1 45 ? 6.848 -11.891 0.137 1 98.44 45 ARG B O 1
ATOM 1658 N N . ARG B 1 46 ? 6.484 -10.094 -1.143 1 98.06 46 ARG B N 1
ATOM 1659 C CA . ARG B 1 46 ? 5.102 -9.969 -0.693 1 98.06 46 ARG B CA 1
ATOM 1660 C C . ARG B 1 46 ? 4.273 -11.172 -1.129 1 98.06 46 ARG B C 1
ATOM 1662 O O . ARG B 1 46 ? 3.479 -11.703 -0.349 1 98.06 46 ARG B O 1
ATOM 1669 N N . GLY B 1 47 ? 4.492 -11.57 -2.371 1 98.5 47 GLY B N 1
ATOM 1670 C CA . GLY B 1 47 ? 3.826 -12.773 -2.848 1 98.5 47 GLY B CA 1
ATOM 1671 C C . GLY B 1 47 ? 4.242 -14.023 -2.096 1 98.5 47 GLY B C 1
ATOM 1672 O O . GLY B 1 47 ? 3.396 -14.828 -1.711 1 98.5 47 GLY B O 1
ATOM 1673 N N . ALA B 1 48 ? 5.535 -14.148 -1.861 1 98.56 48 ALA B N 1
ATOM 1674 C CA . ALA B 1 48 ? 6.062 -15.32 -1.156 1 98.56 48 ALA B CA 1
ATOM 1675 C C . ALA B 1 48 ? 5.477 -15.422 0.25 1 98.56 48 ALA B C 1
ATOM 1677 O O . ALA B 1 48 ? 5.242 -16.516 0.753 1 98.56 48 ALA B O 1
ATOM 1678 N N . ALA B 1 49 ? 5.191 -14.352 0.813 1 97.06 49 ALA B N 1
ATOM 1679 C CA . ALA B 1 49 ? 4.711 -14.305 2.191 1 97.06 49 ALA B CA 1
ATOM 1680 C C . ALA B 1 49 ? 3.303 -14.875 2.301 1 97.06 49 ALA B C 1
ATOM 1682 O O . ALA B 1 49 ? 2.865 -15.266 3.389 1 97.06 49 ALA B O 1
ATOM 1683 N N . ILE B 1 50 ? 2.561 -14.977 1.237 1 97.5 50 ILE B N 1
ATOM 1684 C CA . ILE B 1 50 ? 1.191 -15.477 1.327 1 97.5 50 ILE B CA 1
ATOM 1685 C C . ILE B 1 50 ? 1.086 -16.828 0.634 1 97.5 50 ILE B C 1
ATOM 1687 O O . ILE B 1 50 ? -0.002 -17.406 0.536 1 97.5 50 ILE B O 1
ATOM 1691 N N . ALA B 1 51 ? 2.17 -17.359 0.155 1 98.62 51 ALA B N 1
ATOM 1692 C CA . ALA B 1 51 ? 2.215 -18.578 -0.636 1 98.62 51 ALA B CA 1
ATOM 1693 C C . ALA B 1 51 ? 1.656 -19.766 0.152 1 98.62 51 ALA B C 1
ATOM 1695 O O . ALA B 1 51 ? 1.123 -20.719 -0.431 1 98.62 51 ALA B O 1
ATOM 1696 N N . HIS B 1 52 ? 1.79 -19.703 1.442 1 98.19 52 HIS B N 1
ATOM 1697 C CA . HIS B 1 52 ? 1.349 -20.797 2.301 1 98.19 52 HIS B CA 1
ATOM 1698 C C . HIS B 1 52 ? -0.141 -21.078 2.123 1 98.19 52 HIS B C 1
ATOM 1700 O O . HIS B 1 52 ? -0.598 -22.203 2.328 1 98.19 52 HIS B O 1
ATOM 1706 N N . ASN B 1 53 ? -0.896 -20.078 1.707 1 98.12 53 ASN B N 1
ATOM 1707 C CA . ASN B 1 53 ? -2.326 -20.25 1.477 1 98.12 53 ASN B CA 1
ATOM 1708 C C . ASN B 1 53 ? -2.6 -21.188 0.302 1 98.12 53 ASN B C 1
ATOM 1710 O O . ASN B 1 53 ? -3.701 -21.719 0.171 1 98.12 53 ASN B O 1
ATOM 1714 N N . PHE B 1 54 ? -1.595 -21.422 -0.542 1 98.69 54 PHE B N 1
ATOM 1715 C CA . PHE B 1 54 ? -1.825 -22.141 -1.79 1 98.69 54 PHE B CA 1
ATOM 1716 C C . PHE B 1 54 ? -0.947 -23.375 -1.87 1 98.69 54 PHE B C 1
ATOM 1718 O O . PHE B 1 54 ? -1.183 -24.25 -2.701 1 98.69 54 PHE B O 1
ATOM 1725 N N . ALA B 1 55 ? 0.002 -23.5 -1.02 1 98.12 55 ALA B N 1
ATOM 1726 C CA . ALA B 1 55 ? 0.973 -24.594 -0.99 1 98.12 55 ALA B CA 1
ATOM 1727 C C . ALA B 1 55 ? 0.275 -25.938 -0.879 1 98.12 55 ALA B C 1
ATOM 1729 O O . ALA B 1 55 ? 0.741 -26.938 -1.439 1 98.12 55 ALA B O 1
ATOM 1730 N N . PRO B 1 56 ? -0.862 -26.031 -0.212 1 98.25 56 PRO B N 1
ATOM 1731 C CA . PRO B 1 56 ? -1.532 -27.328 -0.088 1 98.25 56 PRO B CA 1
ATOM 1732 C C . PRO B 1 56 ? -1.97 -27.906 -1.437 1 98.25 56 PRO B C 1
ATOM 1734 O O . PRO B 1 56 ? -2.229 -29.109 -1.549 1 98.25 56 PRO B O 1
ATOM 1737 N N . HIS B 1 57 ? -2.047 -27.094 -2.447 1 98.44 57 HIS B N 1
ATOM 1738 C CA . HIS B 1 57 ? -2.498 -27.531 -3.762 1 98.44 57 HIS B CA 1
ATOM 1739 C C . HIS B 1 57 ? -1.32 -27.953 -4.637 1 98.44 57 HIS B C 1
ATOM 1741 O O . HIS B 1 57 ? -1.514 -28.484 -5.734 1 98.44 57 HIS B O 1
ATOM 1747 N N . ALA B 1 58 ? -0.076 -27.562 -4.324 1 97.38 58 ALA B N 1
ATOM 1748 C CA . ALA B 1 58 ? 1.11 -27.906 -5.098 1 97.38 58 ALA B CA 1
ATOM 1749 C C . ALA B 1 58 ? 1.402 -29.406 -5.008 1 97.38 58 ALA B C 1
ATOM 1751 O O . ALA B 1 58 ? 1.045 -30.047 -4.023 1 97.38 58 ALA B O 1
ATOM 1752 N N . PRO B 1 59 ? 1.963 -29.969 -5.891 1 97.25 59 PRO B N 1
ATOM 1753 C CA . PRO B 1 59 ? 2.469 -29.234 -7.051 1 97.25 59 PRO B CA 1
ATOM 1754 C C . PRO B 1 59 ? 1.484 -29.219 -8.219 1 97.25 59 PRO B C 1
ATOM 1756 O O . PRO B 1 59 ? 1.72 -28.547 -9.227 1 97.25 59 PRO B O 1
ATOM 1759 N N . ALA B 1 60 ? 0.202 -29.922 -8.109 1 97.56 60 ALA B N 1
ATOM 1760 C CA . ALA B 1 60 ? -0.462 -30.188 -9.383 1 97.56 60 ALA B CA 1
ATOM 1761 C C . ALA B 1 60 ? -1.978 -30.078 -9.242 1 97.56 60 ALA B C 1
ATOM 1763 O O . ALA B 1 60 ? -2.713 -30.297 -10.211 1 97.56 60 ALA B O 1
ATOM 1764 N N . ASP B 1 61 ? -2.482 -29.781 -8.117 1 98.12 61 ASP B N 1
ATOM 1765 C CA . ASP B 1 61 ? -3.92 -29.578 -7.969 1 98.12 61 ASP B CA 1
ATOM 1766 C C . ASP B 1 61 ? -4.324 -28.188 -8.453 1 98.12 61 ASP B C 1
ATOM 1768 O O . ASP B 1 61 ? -4.684 -27.312 -7.652 1 98.12 61 ASP B O 1
ATOM 1772 N N . LEU B 1 62 ? -4.379 -28.031 -9.75 1 98.56 62 LEU B N 1
ATOM 1773 C CA . LEU B 1 62 ? -4.609 -26.719 -10.359 1 98.56 62 LEU B CA 1
ATOM 1774 C C . LEU B 1 62 ? -6.059 -26.281 -10.164 1 98.56 62 LEU B C 1
ATOM 1776 O O . LEU B 1 62 ? -6.336 -25.094 -10.023 1 98.56 62 LEU B O 1
ATOM 1780 N N . ALA B 1 63 ? -6.961 -27.203 -10.102 1 98.56 63 ALA B N 1
ATOM 1781 C CA . ALA B 1 63 ? -8.352 -26.859 -9.836 1 98.56 63 ALA B CA 1
ATOM 1782 C C . ALA B 1 63 ? -8.523 -26.297 -8.43 1 98.56 63 ALA B C 1
ATOM 1784 O O . ALA B 1 63 ? -9.211 -25.297 -8.227 1 98.56 63 ALA B O 1
ATOM 1785 N N . GLY B 1 64 ? -7.949 -26.969 -7.488 1 98.69 64 GLY B N 1
ATOM 1786 C CA . GLY B 1 64 ? -7.973 -26.453 -6.125 1 98.69 64 GLY B CA 1
ATOM 1787 C C . GLY B 1 64 ? -7.297 -25.109 -5.988 1 98.69 64 GLY B C 1
ATOM 1788 O O . GLY B 1 64 ? -7.793 -24.234 -5.273 1 98.69 64 GLY B O 1
ATOM 1789 N N . LEU B 1 65 ? -6.164 -24.922 -6.691 1 98.81 65 LEU B N 1
ATOM 1790 C CA . LEU B 1 65 ? -5.457 -23.656 -6.707 1 98.81 65 LEU B CA 1
ATOM 1791 C C . LEU B 1 65 ? -6.352 -22.547 -7.25 1 98.81 65 LEU B C 1
ATOM 1793 O O . LEU B 1 65 ? -6.438 -21.469 -6.66 1 98.81 65 LEU B O 1
ATOM 1797 N N . ARG B 1 66 ? -6.992 -22.828 -8.367 1 98.75 66 ARG B N 1
ATOM 1798 C CA . ARG B 1 66 ? -7.902 -21.859 -8.984 1 98.75 66 ARG B CA 1
ATOM 1799 C C . ARG B 1 66 ? -8.93 -21.359 -7.98 1 98.75 66 ARG B C 1
ATOM 1801 O O . ARG B 1 66 ? -9.07 -20.156 -7.781 1 98.75 66 ARG B O 1
ATOM 1808 N N . ASP B 1 67 ? -9.578 -22.297 -7.289 1 98.56 67 ASP B N 1
ATOM 1809 C CA . ASP B 1 67 ? -10.664 -21.953 -6.383 1 98.56 67 ASP B CA 1
ATOM 1810 C C . ASP B 1 67 ? -10.148 -21.156 -5.18 1 98.56 67 ASP B C 1
ATOM 1812 O O . ASP B 1 67 ? -10.75 -20.156 -4.785 1 98.56 67 ASP B O 1
ATOM 1816 N N . SER B 1 68 ? -9.039 -21.578 -4.672 1 98.5 68 SER B N 1
ATOM 1817 C CA . SER B 1 68 ? -8.469 -20.922 -3.5 1 98.5 68 SER B CA 1
ATOM 1818 C C . SER B 1 68 ? -7.961 -19.531 -3.84 1 98.5 68 SER B C 1
ATOM 1820 O O . SER B 1 68 ? -8.141 -18.594 -3.061 1 98.5 68 SER B O 1
ATOM 1822 N N . PHE B 1 69 ? -7.352 -19.438 -4.973 1 98.75 69 PHE B N 1
ATOM 1823 C CA . PHE B 1 69 ? -6.762 -18.172 -5.379 1 98.75 69 PHE B CA 1
ATOM 1824 C C . PHE B 1 69 ? -7.844 -17.141 -5.672 1 98.75 69 PHE B C 1
ATOM 1826 O O . PHE B 1 69 ? -7.773 -16 -5.199 1 98.75 69 PHE B O 1
ATOM 1833 N N . LEU B 1 70 ? -8.859 -17.5 -6.391 1 98.19 70 LEU B N 1
ATOM 1834 C CA . LEU B 1 70 ? -9.922 -16.578 -6.746 1 98.19 70 LEU B CA 1
ATOM 1835 C C . LEU B 1 70 ? -10.719 -16.172 -5.512 1 98.19 70 LEU B C 1
ATOM 1837 O O . LEU B 1 70 ? -11.195 -15.031 -5.426 1 98.19 70 LEU B O 1
ATOM 1841 N N . LYS B 1 71 ? -10.812 -17.078 -4.559 1 97.19 71 LYS B N 1
ATOM 1842 C CA . LYS B 1 71 ? -11.484 -16.766 -3.299 1 97.19 71 LYS B CA 1
ATOM 1843 C C . LYS B 1 71 ? -10.633 -15.828 -2.441 1 97.19 71 LYS B C 1
ATOM 1845 O O . LYS B 1 71 ? -11.172 -15 -1.704 1 97.19 71 LYS B O 1
ATOM 1850 N N . PHE B 1 72 ? -9.375 -15.984 -2.553 1 97.44 72 PHE B N 1
ATOM 1851 C CA . PHE B 1 72 ? -8.43 -15.219 -1.745 1 97.44 72 PHE B CA 1
ATOM 1852 C C . PHE B 1 72 ? -8.398 -13.758 -2.186 1 97.44 72 PHE B C 1
ATOM 1854 O O . PHE B 1 72 ? -8.188 -12.859 -1.367 1 97.44 72 PHE B O 1
ATOM 1861 N N . ILE B 1 73 ? -8.555 -13.414 -3.537 1 96.81 73 ILE B N 1
ATOM 1862 C CA . ILE B 1 73 ? -8.508 -12.055 -4.074 1 96.81 73 ILE B CA 1
ATOM 1863 C C . ILE B 1 73 ? -9.672 -11.242 -3.529 1 96.81 73 ILE B C 1
ATOM 1865 O O . ILE B 1 73 ? -10.836 -11.617 -3.707 1 96.81 73 ILE B O 1
ATOM 1869 N N . PRO B 1 74 ? -9.391 -10.125 -2.879 1 95.31 74 PRO B N 1
ATOM 1870 C CA . PRO B 1 74 ? -10.477 -9.32 -2.316 1 95.31 74 PRO B CA 1
ATOM 1871 C C . PRO B 1 74 ? -11.422 -8.766 -3.385 1 95.31 74 PRO B C 1
ATOM 1873 O O . PRO B 1 74 ? -11.008 -7.953 -4.215 1 95.31 74 PRO B O 1
ATOM 1876 N N . ASP B 1 75 ? -12.695 -9.195 -3.285 1 94.94 75 ASP B N 1
ATOM 1877 C CA . ASP B 1 75 ? -13.703 -8.719 -4.227 1 94.94 75 ASP B CA 1
ATOM 1878 C C . ASP B 1 75 ? -13.25 -8.922 -5.668 1 94.94 75 ASP B C 1
ATOM 1880 O O . ASP B 1 75 ? -13.289 -7.988 -6.473 1 94.94 75 ASP B O 1
ATOM 1884 N N . ALA B 1 76 ? -12.867 -10.117 -5.965 1 96.19 76 ALA B N 1
ATOM 1885 C CA . ALA B 1 76 ? -12.141 -10.484 -7.18 1 96.19 76 ALA B CA 1
ATOM 1886 C C . ALA B 1 76 ? -12.898 -10.023 -8.422 1 96.19 76 ALA B C 1
ATOM 1888 O O . ALA B 1 76 ? -12.32 -9.391 -9.312 1 96.19 76 ALA B O 1
ATOM 1889 N N . GLU B 1 77 ? -14.109 -10.305 -8.523 1 95.81 77 GLU B N 1
ATOM 1890 C CA . GLU B 1 77 ? -14.891 -10.047 -9.734 1 95.81 77 GLU B CA 1
ATOM 1891 C C . GLU B 1 77 ? -14.953 -8.547 -10.031 1 95.81 77 GLU B C 1
ATOM 1893 O O . GLU B 1 77 ? -14.766 -8.133 -11.172 1 95.81 77 GLU B O 1
ATOM 1898 N N . VAL B 1 78 ? -15.133 -7.793 -9.031 1 94.88 78 VAL B N 1
ATOM 1899 C CA . VAL B 1 78 ? -15.344 -6.363 -9.219 1 94.88 78 VAL B CA 1
ATOM 1900 C C . VAL B 1 78 ? -13.992 -5.66 -9.383 1 94.88 78 VAL B C 1
ATOM 1902 O O . VAL B 1 78 ? -13.844 -4.785 -10.242 1 94.88 78 VAL B O 1
ATOM 1905 N N . GLN B 1 79 ? -12.992 -6.055 -8.617 1 96.38 79 GLN B N 1
ATOM 1906 C CA . GLN B 1 79 ? -11.734 -5.316 -8.57 1 96.38 79 GLN B CA 1
ATOM 1907 C C . GLN B 1 79 ? -10.82 -5.715 -9.727 1 96.38 79 GLN B C 1
ATOM 1909 O O . GLN B 1 79 ? -10.102 -4.879 -10.273 1 96.38 79 GLN B O 1
ATOM 1914 N N . PHE B 1 80 ? -11 -7.027 -10.188 1 97.38 80 PHE B N 1
ATOM 1915 C CA . PHE B 1 80 ? -9.984 -7.484 -11.125 1 97.38 80 PHE B CA 1
ATOM 1916 C C . PHE B 1 80 ? -10.625 -8.172 -12.328 1 97.38 80 PHE B C 1
ATOM 1918 O O . PHE B 1 80 ? -9.984 -8.359 -13.359 1 97.38 80 PHE B O 1
ATOM 1925 N N . GLY B 1 81 ? -11.852 -8.672 -12.195 1 97.19 81 GLY B N 1
ATOM 1926 C CA . GLY B 1 81 ? -12.555 -9.328 -13.289 1 97.19 81 GLY B CA 1
ATOM 1927 C C . GLY B 1 81 ? -11.805 -10.508 -13.867 1 97.19 81 GLY B C 1
ATOM 1928 O O . GLY B 1 81 ? -11.516 -10.555 -15.062 1 97.19 81 GLY B O 1
ATOM 1929 N N . PRO B 1 82 ? -11.461 -11.492 -13.055 1 98 82 PRO B N 1
ATOM 1930 C CA . PRO B 1 82 ? -10.719 -12.656 -13.547 1 98 82 PRO B CA 1
ATOM 1931 C C . PRO B 1 82 ? -11.555 -13.547 -14.453 1 98 82 PRO B C 1
ATOM 1933 O O . PRO B 1 82 ? -12.734 -13.797 -14.164 1 98 82 PRO B O 1
ATOM 1936 N N . GLU B 1 83 ? -10.977 -13.938 -15.516 1 98.12 83 GLU B N 1
ATOM 1937 C CA . GLU B 1 83 ? -11.508 -14.945 -16.422 1 98.12 83 GLU B CA 1
ATOM 1938 C C . GLU B 1 83 ? -10.617 -16.188 -16.453 1 98.12 83 GLU B C 1
ATOM 1940 O O . GLU B 1 83 ? -9.461 -16.125 -16.859 1 98.12 83 GLU B O 1
ATOM 1945 N N . VAL B 1 84 ? -11.164 -17.312 -16.047 1 98.5 84 VAL B N 1
ATOM 1946 C CA . VAL B 1 84 ? -10.445 -18.578 -16.219 1 98.5 84 VAL B CA 1
ATOM 1947 C C . VAL B 1 84 ? -10.508 -19.016 -17.672 1 98.5 84 VAL B C 1
ATOM 1949 O O . VAL B 1 84 ? -11.531 -19.531 -18.125 1 98.5 84 VAL B O 1
ATOM 1952 N N . VAL B 1 85 ? -9.461 -18.875 -18.344 1 98.06 85 VAL B N 1
ATOM 1953 C CA . VAL B 1 85 ? -9.383 -19.172 -19.766 1 98.06 85 VAL B CA 1
ATOM 1954 C C . VAL B 1 85 ? -9.297 -20.688 -19.969 1 98.06 85 VAL B C 1
ATOM 1956 O O . VAL B 1 85 ? -9.883 -21.219 -20.922 1 98.06 85 VAL B O 1
ATOM 1959 N N . ARG B 1 86 ? -8.484 -21.312 -19.078 1 97.94 86 ARG B N 1
ATOM 1960 C CA . ARG B 1 86 ? -8.266 -22.75 -19.109 1 97.94 86 ARG B CA 1
ATOM 1961 C C . ARG B 1 86 ? -7.902 -23.281 -17.734 1 97.94 86 ARG B C 1
ATOM 1963 O O . ARG B 1 86 ? -7.16 -22.641 -16.984 1 97.94 86 ARG B O 1
ATOM 1970 N N . CYS B 1 87 ? -8.484 -24.422 -17.422 1 98.44 87 CYS B N 1
ATOM 1971 C CA . CYS B 1 87 ? -8.094 -25.125 -16.203 1 98.44 87 CYS B CA 1
ATOM 1972 C C . CYS B 1 87 ? -8.125 -26.641 -16.422 1 98.44 87 CYS B C 1
ATOM 1974 O O . CYS B 1 87 ? -9.195 -27.25 -16.391 1 98.44 87 CYS B O 1
ATOM 1976 N N . THR B 1 88 ? -6.984 -27.172 -16.672 1 97.88 88 THR B N 1
ATOM 1977 C CA . THR B 1 88 ? -6.789 -28.609 -16.812 1 97.88 88 THR B CA 1
ATOM 1978 C C . THR B 1 88 ? -5.77 -29.125 -15.805 1 97.88 88 THR B C 1
ATOM 1980 O O . THR B 1 88 ? -5.332 -28.391 -14.922 1 97.88 88 THR B O 1
ATOM 1983 N N . ASP B 1 89 ? -5.484 -30.375 -15.93 1 96.06 89 ASP B N 1
ATOM 1984 C CA . ASP B 1 89 ? -4.461 -30.938 -15.047 1 96.06 89 ASP B CA 1
ATOM 1985 C C . ASP B 1 89 ? -3.078 -30.391 -15.406 1 96.06 89 ASP B C 1
ATOM 1987 O O . ASP B 1 89 ? -2.135 -30.516 -14.625 1 96.06 89 ASP B O 1
ATOM 1991 N N . GLU B 1 90 ? -2.947 -29.781 -16.594 1 97 90 GLU B N 1
ATOM 1992 C CA . GLU B 1 90 ? -1.634 -29.391 -17.094 1 97 90 GLU B CA 1
ATOM 1993 C C . GLU B 1 90 ? -1.404 -27.891 -16.938 1 97 90 GLU B C 1
ATOM 1995 O O . GLU B 1 90 ? -0.26 -27.438 -16.906 1 97 90 GLU B O 1
ATOM 2000 N N . VAL B 1 91 ? -2.602 -27.141 -16.906 1 98.38 91 VAL B N 1
ATOM 2001 C CA . VAL B 1 91 ? -2.398 -25.703 -16.938 1 98.38 91 VAL B CA 1
ATOM 2002 C C . VAL B 1 91 ? -3.621 -25 -16.375 1 98.38 91 VAL B C 1
ATOM 2004 O O . VAL B 1 91 ? -4.754 -25.438 -16.562 1 98.38 91 VAL B O 1
ATOM 2007 N N . LEU B 1 92 ? -3.393 -23.984 -15.57 1 98.81 92 LEU B N 1
ATOM 2008 C CA . LEU B 1 92 ? -4.367 -22.984 -15.164 1 98.81 92 LEU B CA 1
ATOM 2009 C C . LEU B 1 92 ? -4.039 -21.625 -15.766 1 98.81 92 LEU B C 1
ATOM 2011 O O . LEU B 1 92 ? -2.963 -21.078 -15.516 1 98.81 92 LEU B O 1
ATOM 2015 N N . GLU B 1 93 ? -4.938 -21.141 -16.609 1 98.62 93 GLU B N 1
ATOM 2016 C CA . GLU B 1 93 ? -4.781 -19.828 -17.25 1 98.62 93 GLU B CA 1
ATOM 2017 C C . GLU B 1 93 ? -5.867 -18.859 -16.781 1 98.62 93 GLU B C 1
ATOM 2019 O O . GLU B 1 93 ? -7.059 -19.141 -16.922 1 98.62 93 GLU B O 1
ATOM 2024 N N . ILE B 1 94 ? -5.434 -17.766 -16.234 1 98.56 94 ILE B N 1
ATOM 2025 C CA . ILE B 1 94 ? -6.367 -16.75 -15.758 1 98.56 94 ILE B CA 1
ATOM 2026 C C . ILE B 1 94 ? -6.043 -15.406 -16.391 1 98.56 94 ILE B C 1
ATOM 2028 O O . ILE B 1 94 ? -4.887 -14.977 -16.391 1 98.56 94 ILE B O 1
ATOM 2032 N N . ARG B 1 95 ? -7.023 -14.766 -16.938 1 97.69 95 ARG B N 1
ATOM 2033 C CA . ARG B 1 95 ? -6.91 -13.422 -17.484 1 97.69 95 ARG B CA 1
ATOM 2034 C C . ARG B 1 95 ? -7.648 -12.406 -16.625 1 97.69 95 ARG B C 1
ATOM 2036 O O . ARG B 1 95 ? -8.797 -12.633 -16.234 1 97.69 95 ARG B O 1
ATOM 2043 N N . PHE B 1 96 ? -6.98 -11.344 -16.359 1 97.81 96 PHE B N 1
ATOM 2044 C CA . PHE B 1 96 ? -7.594 -10.266 -15.594 1 97.81 96 PHE B CA 1
ATOM 2045 C C . PHE B 1 96 ? -7.965 -9.102 -16.5 1 97.81 96 PHE B C 1
ATOM 2047 O O . PHE B 1 96 ? -7.156 -8.672 -17.328 1 97.81 96 PHE B O 1
ATOM 2054 N N . HIS B 1 97 ? -9.094 -8.523 -16.281 1 96.38 97 HIS B N 1
ATOM 2055 C CA . HIS B 1 97 ? -9.609 -7.547 -17.234 1 96.38 97 HIS B CA 1
ATOM 2056 C C . HIS B 1 97 ? -9.508 -6.133 -16.672 1 96.38 97 HIS B C 1
ATOM 2058 O O . HIS B 1 97 ? -9.539 -5.156 -17.438 1 96.38 97 HIS B O 1
ATOM 2064 N N . THR B 1 98 ? -9.492 -6 -15.383 1 95.06 98 THR B N 1
ATOM 2065 C CA . THR B 1 98 ? -9.328 -4.703 -14.727 1 95.06 98 THR B CA 1
ATOM 2066 C C . THR B 1 98 ? -8.344 -4.801 -13.57 1 95.06 98 THR B C 1
ATOM 2068 O O . THR B 1 98 ? -8.047 -5.898 -13.094 1 95.06 98 THR B O 1
ATOM 2071 N N . CYS B 1 99 ? -7.773 -3.795 -13.195 1 96.94 99 CYS B N 1
ATOM 2072 C CA . CYS B 1 99 ? -6.812 -3.723 -12.102 1 96.94 99 CYS B CA 1
ATOM 2073 C C . CYS B 1 99 ? -6.773 -2.322 -11.5 1 96.94 99 CYS B C 1
ATOM 2075 O O . CYS B 1 99 ? -6.359 -1.369 -12.156 1 96.94 99 CYS B O 1
ATOM 2077 N N . PRO B 1 100 ? -7.148 -2.197 -10.258 1 97.5 100 PRO B N 1
ATOM 2078 C CA . PRO B 1 100 ? -7.129 -0.881 -9.617 1 97.5 100 PRO B CA 1
ATOM 2079 C C . PRO B 1 100 ? -5.742 -0.242 -9.617 1 97.5 100 PRO B C 1
ATOM 2081 O O . PRO B 1 100 ? -5.625 0.985 -9.664 1 97.5 100 PRO B O 1
ATOM 2084 N N . LEU B 1 101 ? -4.648 -1.036 -9.609 1 98.25 101 LEU B N 1
ATOM 2085 C CA . LEU B 1 101 ? -3.305 -0.472 -9.641 1 98.25 101 LEU B CA 1
ATOM 2086 C C . LEU B 1 101 ? -3.033 0.212 -10.977 1 98.25 101 LEU B C 1
ATOM 2088 O O . LEU B 1 101 ? -2.662 1.387 -11.016 1 98.25 101 LEU B O 1
ATOM 2092 N N . LYS B 1 102 ? -3.291 -0.495 -12.016 1 97.88 102 LYS B N 1
ATOM 2093 C CA . LYS B 1 102 ? -3.09 0.056 -13.352 1 97.88 102 LYS B CA 1
ATOM 2094 C C . LYS B 1 102 ? -3.969 1.282 -13.586 1 97.88 102 LYS B C 1
ATOM 2096 O O . LYS B 1 102 ? -3.52 2.277 -14.156 1 97.88 102 LYS B O 1
ATOM 2101 N N . GLU B 1 103 ? -5.195 1.2 -13.148 1 96.94 103 GLU B N 1
ATOM 2102 C CA . GLU B 1 103 ? -6.117 2.324 -13.289 1 96.94 103 GLU B CA 1
ATOM 2103 C C . GLU B 1 103 ? -5.582 3.57 -12.586 1 96.94 103 GLU B C 1
ATOM 2105 O O . GLU B 1 103 ? -5.676 4.676 -13.125 1 96.94 103 GLU B O 1
ATOM 2110 N N . ALA B 1 104 ? -5.055 3.361 -11.398 1 98 104 ALA B N 1
ATOM 2111 C CA . ALA B 1 104 ? -4.5 4.484 -10.648 1 98 104 ALA B CA 1
ATOM 2112 C C . ALA B 1 104 ? -3.371 5.156 -11.422 1 98 104 ALA B C 1
ATOM 2114 O O . ALA B 1 104 ? -3.291 6.387 -11.477 1 98 104 ALA B O 1
ATOM 2115 N N . TRP B 1 105 ? -2.498 4.371 -12.031 1 98.25 105 TRP B N 1
ATOM 2116 C CA . TRP B 1 105 ? -1.353 4.906 -12.758 1 98.25 105 TRP B CA 1
ATOM 2117 C C . TRP B 1 105 ? -1.801 5.629 -14.023 1 98.25 105 TRP B C 1
ATOM 2119 O O . TRP B 1 105 ? -1.264 6.684 -14.375 1 98.25 105 TRP B O 1
ATOM 2129 N N . LEU B 1 106 ? -2.781 5.066 -14.68 1 97.06 106 LEU B N 1
ATOM 2130 C CA . LEU B 1 106 ? -3.316 5.711 -15.875 1 97.06 106 LEU B CA 1
ATOM 2131 C C . LEU B 1 106 ? -4.043 7.004 -15.516 1 97.06 106 LEU B C 1
ATOM 2133 O O . LEU B 1 106 ? -3.885 8.023 -16.203 1 97.06 106 LEU B O 1
ATOM 2137 N N . GLU B 1 107 ? -4.832 7 -14.461 1 97.25 107 GLU B N 1
ATOM 2138 C CA . GLU B 1 107 ? -5.547 8.188 -14 1 97.25 107 GLU B CA 1
ATOM 2139 C C . GLU B 1 107 ? -4.574 9.297 -13.594 1 97.25 107 GLU B C 1
ATOM 2141 O O . GLU B 1 107 ? -4.902 10.477 -13.695 1 97.25 107 GLU B O 1
ATOM 2146 N N . ALA B 1 108 ? -3.4 8.898 -13.148 1 97.5 108 ALA B N 1
ATOM 2147 C CA . ALA B 1 108 ? -2.373 9.859 -12.773 1 97.5 108 ALA B CA 1
ATOM 2148 C C . ALA B 1 108 ? -1.646 10.398 -14 1 97.5 108 ALA B C 1
ATOM 2150 O O . ALA B 1 108 ? -0.697 11.18 -13.875 1 97.5 108 ALA B O 1
ATOM 2151 N N . ASN B 1 109 ? -2.006 9.906 -15.18 1 97.62 109 ASN B N 1
ATOM 2152 C CA . ASN B 1 109 ? -1.463 10.336 -16.469 1 97.62 109 ASN B CA 1
ATOM 2153 C C . ASN B 1 109 ? 0.031 10.039 -16.562 1 97.62 109 ASN B C 1
ATOM 2155 O O . ASN B 1 109 ? 0.794 10.852 -17.094 1 97.62 109 ASN B O 1
ATOM 2159 N N . LEU B 1 110 ? 0.409 8.977 -16 1 97.94 110 LEU B N 1
ATOM 2160 C CA . LEU B 1 110 ? 1.789 8.539 -16.172 1 97.94 110 LEU B CA 1
ATOM 2161 C C . LEU B 1 110 ? 2.039 8.109 -17.625 1 97.94 110 LEU B C 1
ATOM 2163 O O . LEU B 1 110 ? 1.132 7.609 -18.297 1 97.94 110 LEU B O 1
ATOM 2167 N N . PRO B 1 111 ? 3.299 8.281 -18.078 1 97.5 111 PRO B N 1
ATOM 2168 C CA . PRO B 1 111 ? 3.615 7.762 -19.406 1 97.5 111 PRO B CA 1
ATOM 2169 C C . PRO B 1 111 ? 3.367 6.262 -19.531 1 97.5 111 PRO B C 1
ATOM 2171 O O . PRO B 1 111 ? 3.623 5.508 -18.578 1 97.5 111 PRO B O 1
ATOM 2174 N N . ALA B 1 112 ? 2.938 5.824 -20.688 1 96.12 112 ALA B N 1
ATOM 2175 C CA . ALA B 1 112 ? 2.57 4.434 -20.938 1 96.12 112 ALA B CA 1
ATOM 2176 C C . ALA B 1 112 ? 3.729 3.494 -20.609 1 96.12 112 ALA B C 1
ATOM 2178 O O . ALA B 1 112 ? 3.518 2.398 -20.078 1 96.12 112 ALA B O 1
ATOM 2179 N N . GLU B 1 113 ? 4.918 3.906 -20.906 1 96.75 113 GLU B N 1
ATOM 2180 C CA . GLU B 1 113 ? 6.098 3.082 -20.641 1 96.75 113 GLU B CA 1
ATOM 2181 C C . GLU B 1 113 ? 6.309 2.893 -19.141 1 96.75 113 GLU B C 1
ATOM 2183 O O . GLU B 1 113 ? 6.738 1.823 -18.703 1 96.75 113 GLU B O 1
ATOM 2188 N N . THR B 1 114 ? 6.008 3.949 -18.406 1 97.75 114 THR B N 1
ATOM 2189 C CA . THR B 1 114 ? 6.109 3.863 -16.953 1 97.75 114 THR B CA 1
ATOM 2190 C C . THR B 1 114 ? 5.055 2.912 -16.391 1 97.75 114 THR B C 1
ATOM 2192 O O . THR B 1 114 ? 5.352 2.088 -15.531 1 97.75 114 THR B O 1
ATOM 2195 N N . VAL B 1 115 ? 3.875 2.99 -16.938 1 98.06 115 VAL B N 1
ATOM 2196 C CA . VAL B 1 115 ? 2.795 2.113 -16.484 1 98.06 115 VAL B CA 1
ATOM 2197 C C . VAL B 1 115 ? 3.146 0.662 -16.797 1 98.06 115 VAL B C 1
ATOM 2199 O O . VAL B 1 115 ? 2.945 -0.226 -15.969 1 98.06 115 VAL B O 1
ATOM 2202 N N . GLU B 1 116 ? 3.695 0.446 -18 1 98.06 116 GLU B N 1
ATOM 2203 C CA . GLU B 1 116 ? 4.125 -0.896 -18.391 1 98.06 116 GLU B CA 1
ATOM 2204 C C . GLU B 1 116 ? 5.156 -1.447 -17.406 1 98.06 116 GLU B C 1
ATOM 2206 O O . GLU B 1 116 ? 5.059 -2.6 -16.984 1 98.06 116 GLU B O 1
ATOM 2211 N N . THR B 1 117 ? 6.09 -0.63 -17.031 1 98.44 117 THR B N 1
ATOM 2212 C CA . THR B 1 117 ? 7.133 -1.032 -16.094 1 98.44 117 THR B CA 1
ATOM 2213 C C . THR B 1 117 ? 6.531 -1.34 -14.727 1 98.44 117 THR B C 1
ATOM 2215 O O . THR B 1 117 ? 6.867 -2.354 -14.109 1 98.44 117 THR B O 1
ATOM 2218 N N . LEU B 1 118 ? 5.664 -0.494 -14.281 1 98.69 118 LEU B N 1
ATOM 2219 C CA . LEU B 1 118 ? 5.051 -0.689 -12.969 1 98.69 118 LEU B CA 1
ATOM 2220 C C . LEU B 1 118 ? 4.191 -1.95 -12.953 1 98.69 118 LEU B C 1
ATOM 2222 O O . LEU B 1 118 ? 4.164 -2.674 -11.953 1 98.69 118 LEU B O 1
ATOM 2226 N N . CYS B 1 119 ? 3.521 -2.246 -14.047 1 98.44 119 CYS B N 1
ATOM 2227 C CA . CYS B 1 119 ? 2.754 -3.482 -14.156 1 98.44 119 CYS B CA 1
ATOM 2228 C C . CYS B 1 119 ? 3.668 -4.699 -14.094 1 98.44 119 CYS B C 1
ATOM 2230 O O . CYS B 1 119 ? 3.346 -5.691 -13.43 1 98.44 119 CYS B O 1
ATOM 2232 N N . GLU B 1 120 ? 4.746 -4.602 -14.797 1 98.31 120 GLU B N 1
ATOM 2233 C CA . GLU B 1 120 ? 5.723 -5.684 -14.758 1 98.31 120 GLU B CA 1
ATOM 2234 C C . GLU B 1 120 ? 6.219 -5.926 -13.328 1 98.31 120 GLU B C 1
ATOM 2236 O O . GLU B 1 120 ? 6.281 -7.066 -12.875 1 98.31 120 GLU B O 1
ATOM 2241 N N . LEU B 1 121 ? 6.547 -4.887 -12.656 1 98.69 121 LEU B N 1
ATOM 2242 C CA . LEU B 1 121 ? 7.031 -4.988 -11.289 1 98.69 121 LEU B CA 1
ATOM 2243 C C . LEU B 1 121 ? 5.941 -5.527 -10.367 1 98.69 121 LEU B C 1
ATOM 2245 O O . LEU B 1 121 ? 6.203 -6.402 -9.539 1 98.69 121 LEU B O 1
ATOM 2249 N N . ALA B 1 122 ? 4.734 -5.012 -10.531 1 98.44 122 ALA B N 1
ATOM 2250 C CA . ALA B 1 122 ? 3.615 -5.465 -9.711 1 98.44 122 ALA B CA 1
ATOM 2251 C C . ALA B 1 122 ? 3.336 -6.949 -9.93 1 98.44 122 ALA B C 1
ATOM 2253 O O . ALA B 1 122 ? 2.916 -7.652 -9.008 1 98.44 122 ALA B O 1
ATOM 2254 N N . GLY B 1 123 ? 3.604 -7.41 -11.133 1 98.12 123 GLY B N 1
ATOM 2255 C CA . GLY B 1 123 ? 3.383 -8.805 -11.477 1 98.12 123 GLY B CA 1
ATOM 2256 C C . GLY B 1 123 ? 4.277 -9.758 -10.703 1 98.12 123 GLY B C 1
ATOM 2257 O O . GLY B 1 123 ? 4.02 -10.961 -10.656 1 98.12 123 GLY B O 1
ATOM 2258 N N . ALA B 1 124 ? 5.332 -9.242 -10.125 1 98.56 124 ALA B N 1
ATOM 2259 C CA . ALA B 1 124 ? 6.258 -10.062 -9.352 1 98.56 124 ALA B CA 1
ATOM 2260 C C . ALA B 1 124 ? 5.559 -10.695 -8.156 1 98.56 124 ALA B C 1
ATOM 2262 O O . ALA B 1 124 ? 6.016 -11.719 -7.629 1 98.56 124 ALA B O 1
ATOM 2263 N N . VAL B 1 125 ? 4.418 -10.109 -7.688 1 98.75 125 VAL B N 1
ATOM 2264 C CA . VAL B 1 125 ? 3.701 -10.664 -6.543 1 98.75 125 VAL B CA 1
ATOM 2265 C C . VAL B 1 125 ? 3.145 -12.039 -6.895 1 98.75 125 VAL B C 1
ATOM 2267 O O . VAL B 1 125 ? 3.156 -12.953 -6.066 1 98.75 125 VAL B O 1
ATOM 2270 N N . ASP B 1 126 ? 2.65 -12.172 -8.109 1 98.56 126 ASP B N 1
ATOM 2271 C CA . ASP B 1 126 ? 2.125 -13.461 -8.539 1 98.56 126 ASP B CA 1
ATOM 2272 C C . ASP B 1 126 ? 3.242 -14.492 -8.664 1 98.56 126 ASP B C 1
ATOM 2274 O O . ASP B 1 126 ? 3.062 -15.656 -8.297 1 98.56 126 ASP B O 1
ATOM 2278 N N . LYS B 1 127 ? 4.422 -14.055 -9.18 1 98.62 127 LYS B N 1
ATOM 2279 C CA . LYS B 1 127 ? 5.57 -14.961 -9.25 1 98.62 127 LYS B CA 1
ATOM 2280 C C . LYS B 1 127 ? 5.984 -15.438 -7.863 1 98.62 127 LYS B C 1
ATOM 2282 O O . LYS B 1 127 ? 6.168 -16.625 -7.637 1 98.62 127 LYS B O 1
ATOM 2287 N N . GLY B 1 128 ? 6.094 -14.508 -6.953 1 98.75 128 GLY B N 1
ATOM 2288 C CA . GLY B 1 128 ? 6.422 -14.875 -5.586 1 98.75 128 GLY B CA 1
ATOM 2289 C C . GLY B 1 128 ? 5.414 -15.828 -4.969 1 98.75 128 GLY B C 1
ATOM 2290 O O . GLY B 1 128 ? 5.789 -16.781 -4.289 1 98.75 128 GLY B O 1
ATOM 2291 N N . THR B 1 129 ? 4.164 -15.562 -5.203 1 98.75 129 THR B N 1
ATOM 2292 C CA . THR B 1 129 ? 3.084 -16.359 -4.629 1 98.75 129 THR B CA 1
ATOM 2293 C C . THR B 1 129 ? 3.154 -17.797 -5.129 1 98.75 129 THR B C 1
ATOM 2295 O O . THR B 1 129 ? 3.24 -18.734 -4.328 1 98.75 129 THR B O 1
ATOM 2298 N N . PHE B 1 130 ? 3.205 -18 -6.414 1 98.81 130 PHE B N 1
ATOM 2299 C CA . PHE B 1 130 ? 2.959 -19.328 -6.961 1 98.81 130 PHE B CA 1
ATOM 2300 C C . PHE B 1 130 ? 4.25 -20.141 -7.035 1 98.81 130 PHE B C 1
ATOM 2302 O O . PHE B 1 130 ? 4.246 -21.359 -6.812 1 98.81 130 PHE B O 1
ATOM 2309 N N . GLU B 1 131 ? 5.426 -19.453 -7.359 1 98.56 131 GLU B N 1
ATOM 2310 C CA . GLU B 1 131 ? 6.695 -20.172 -7.324 1 98.56 131 GLU B CA 1
ATOM 2311 C C . GLU B 1 131 ? 7.008 -20.688 -5.918 1 98.56 131 GLU B C 1
ATOM 2313 O O . GLU B 1 131 ? 7.398 -21.844 -5.742 1 98.56 131 GLU B O 1
ATOM 2318 N N . THR B 1 132 ? 6.754 -19.844 -4.926 1 98.62 132 THR B N 1
ATOM 2319 C CA . THR B 1 132 ? 7.016 -20.234 -3.547 1 98.62 132 THR B CA 1
ATOM 2320 C C . THR B 1 132 ? 6.035 -21.312 -3.098 1 98.62 132 THR B C 1
ATOM 2322 O O . THR B 1 132 ? 6.395 -22.203 -2.324 1 98.62 132 THR B O 1
ATOM 2325 N N . ALA B 1 133 ? 4.809 -21.266 -3.553 1 98.56 133 ALA B N 1
ATOM 2326 C CA . ALA B 1 133 ? 3.801 -22.266 -3.199 1 98.56 133 ALA B CA 1
ATOM 2327 C C . ALA B 1 133 ? 4.145 -23.625 -3.793 1 98.56 133 ALA B C 1
ATOM 2329 O O . ALA B 1 133 ? 3.672 -24.672 -3.311 1 98.56 133 ALA B O 1
ATOM 2330 N N . GLY B 1 134 ? 4.977 -23.641 -4.91 1 98.44 134 GLY B N 1
ATOM 2331 C CA . GLY B 1 134 ? 5.41 -24.906 -5.469 1 98.44 134 GLY B CA 1
ATOM 2332 C C . GLY B 1 134 ? 4.906 -25.141 -6.883 1 98.44 134 GLY B C 1
ATOM 2333 O O . GLY B 1 134 ? 4.836 -26.281 -7.34 1 98.44 134 GLY B O 1
ATOM 2334 N N . PHE B 1 135 ? 4.52 -24.047 -7.574 1 98.75 135 PHE B N 1
ATOM 2335 C CA . PHE B 1 135 ? 4.066 -24.094 -8.961 1 98.75 135 PHE B CA 1
ATOM 2336 C C . PHE B 1 135 ? 5.035 -23.359 -9.875 1 98.75 135 PHE B C 1
ATOM 2338 O O . PHE B 1 135 ? 5.945 -22.672 -9.406 1 98.75 135 PHE B O 1
ATOM 2345 N N . GLU B 1 136 ? 4.91 -23.578 -11.117 1 98.56 136 GLU B N 1
ATOM 2346 C CA . GLU B 1 136 ? 5.543 -22.734 -12.117 1 98.56 136 GLU B CA 1
ATOM 2347 C C . GLU B 1 136 ? 4.566 -21.703 -12.664 1 98.56 136 GLU B C 1
ATOM 2349 O O . GLU B 1 136 ? 3.359 -21.953 -12.727 1 98.56 136 GLU B O 1
ATOM 2354 N N . ILE B 1 137 ? 5.141 -20.562 -13.078 1 98.75 137 ILE B N 1
ATOM 2355 C CA . ILE B 1 137 ? 4.227 -19.516 -13.539 1 98.75 137 ILE B CA 1
ATOM 2356 C C . ILE B 1 137 ? 4.918 -18.656 -14.594 1 98.75 137 ILE B C 1
ATOM 2358 O O . ILE B 1 137 ? 6.113 -18.375 -14.492 1 98.75 137 ILE B O 1
ATOM 2362 N N . GLU B 1 138 ? 4.172 -18.312 -15.539 1 98.31 138 GLU B N 1
ATOM 2363 C CA . GLU B 1 138 ? 4.473 -17.234 -16.469 1 98.31 138 GLU B CA 1
ATOM 2364 C C . GLU B 1 138 ? 3.469 -16.094 -16.328 1 98.31 138 GLU B C 1
ATOM 2366 O O . GLU B 1 138 ? 2.258 -16.312 -16.297 1 98.31 138 GLU B O 1
ATOM 2371 N N . VAL B 1 139 ? 3.967 -14.898 -16.188 1 98 139 VAL B N 1
ATOM 2372 C CA . VAL B 1 139 ? 3.133 -13.711 -16.016 1 98 139 VAL B CA 1
ATOM 2373 C C . VAL B 1 139 ? 3.303 -12.781 -17.219 1 98 139 VAL B C 1
ATOM 2375 O O . VAL B 1 139 ? 4.406 -12.305 -17.484 1 98 139 VAL B O 1
ATOM 2378 N N . ASP B 1 140 ? 2.264 -12.57 -17.938 1 97.56 140 ASP B N 1
ATOM 2379 C CA . ASP B 1 140 ? 2.219 -11.602 -19.016 1 97.56 140 ASP B CA 1
ATOM 2380 C C . ASP B 1 140 ? 1.418 -10.367 -18.609 1 97.56 140 ASP B C 1
ATOM 2382 O O . ASP B 1 140 ? 0.186 -10.375 -18.656 1 97.56 140 ASP B O 1
ATOM 2386 N N . THR B 1 141 ? 2.105 -9.281 -18.281 1 97.44 141 THR B N 1
ATOM 2387 C CA . THR B 1 141 ? 1.449 -8.094 -17.75 1 97.44 141 THR B CA 1
ATOM 2388 C C . THR B 1 141 ? 1.074 -7.129 -18.859 1 97.44 141 THR B C 1
ATOM 2390 O O . THR B 1 141 ? 1.421 -7.352 -20.031 1 97.44 141 THR B O 1
ATOM 2393 N N . TRP B 1 142 ? 0.445 -6.109 -18.516 1 97.06 142 TRP B N 1
ATOM 2394 C CA . TRP B 1 142 ? -0.139 -5.129 -19.438 1 97.06 142 TRP B CA 1
ATOM 2395 C C . TRP B 1 142 ? 0.941 -4.449 -20.266 1 97.06 142 TRP B C 1
ATOM 2397 O O . TRP B 1 142 ? 2.027 -4.152 -19.766 1 97.06 142 TRP B O 1
ATOM 2407 N N . LYS B 1 143 ? 0.647 -4.219 -21.5 1 95.69 143 LYS B N 1
ATOM 2408 C CA . LYS B 1 143 ? 1.418 -3.412 -22.438 1 95.69 143 LYS B CA 1
ATOM 2409 C C . LYS B 1 143 ? 0.533 -2.377 -23.125 1 95.69 143 LYS B C 1
ATOM 2411 O O . LYS B 1 143 ? -0.679 -2.568 -23.25 1 95.69 143 LYS B O 1
ATOM 2416 N N . PRO B 1 144 ? 1.188 -1.3 -23.5 1 93 144 PRO B N 1
ATOM 2417 C CA . PRO B 1 144 ? 0.387 -0.287 -24.188 1 93 144 PRO B CA 1
ATOM 2418 C C . PRO B 1 144 ? -0.426 -0.866 -25.344 1 93 144 PRO B C 1
ATOM 2420 O O . PRO B 1 144 ? 0.103 -1.634 -26.156 1 93 144 PRO B O 1
ATOM 2423 N N . GLY B 1 145 ? -1.771 -0.5 -25.375 1 89.06 145 GLY B N 1
ATOM 2424 C CA . GLY B 1 145 ? -2.633 -0.943 -26.469 1 89.06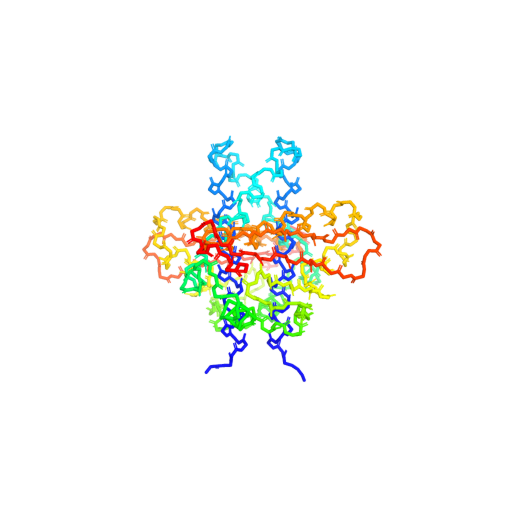 145 GLY B CA 1
ATOM 2425 C C . GLY B 1 145 ? -3.451 -2.172 -26.109 1 89.06 145 GLY B C 1
ATOM 2426 O O . GLY B 1 145 ? -4.387 -2.527 -26.828 1 89.06 145 GLY B O 1
ATOM 2427 N N . ARG B 1 146 ? -3.1 -2.812 -25 1 88.88 146 ARG B N 1
ATOM 2428 C CA . ARG B 1 146 ? -3.857 -3.984 -24.578 1 88.88 146 ARG B CA 1
ATOM 2429 C C . ARG B 1 146 ? -5.074 -3.58 -23.75 1 88.88 146 ARG B C 1
ATOM 2431 O O . ARG B 1 146 ? -5.004 -2.65 -22.953 1 88.88 146 ARG B O 1
ATOM 2438 N N . SER B 1 147 ? -6.102 -4.246 -23.969 1 81.62 147 SER B N 1
ATOM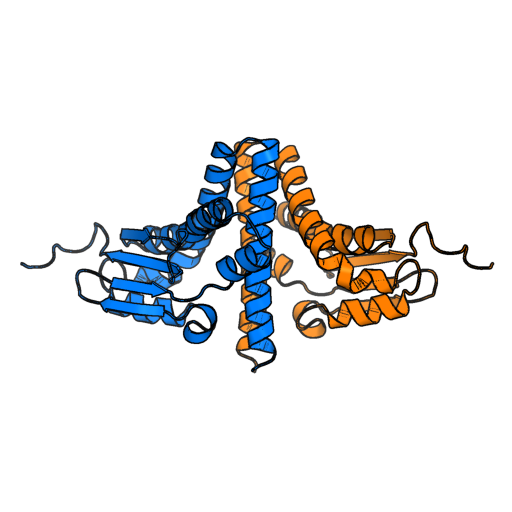 2439 C CA . SER B 1 147 ? -7.344 -3.963 -23.266 1 81.62 147 SER B CA 1
ATOM 2440 C C . SER B 1 147 ? -7.383 -4.68 -21.906 1 81.62 147 SER B C 1
ATOM 2442 O O . SER B 1 147 ? -8.047 -4.223 -20.984 1 81.62 147 SER B O 1
ATOM 2444 N N . THR B 1 148 ? -6.648 -5.707 -21.859 1 80.62 148 THR B N 1
ATOM 2445 C CA . THR B 1 148 ? -6.668 -6.48 -20.625 1 80.62 148 THR B CA 1
ATOM 2446 C C . THR B 1 148 ? -5.461 -6.141 -19.75 1 80.62 148 THR B C 1
ATOM 2448 O O . THR B 1 148 ? -4.547 -5.445 -20.188 1 80.62 148 THR B O 1
ATOM 2451 N N . CYS B 1 149 ? -5.531 -6.582 -18.5 1 87.56 149 CYS B N 1
ATOM 2452 C CA . CYS B 1 149 ? -4.445 -6.305 -17.562 1 87.56 149 CYS B CA 1
ATOM 2453 C C . CYS B 1 149 ? -3.41 -7.426 -17.594 1 87.56 149 CYS B C 1
ATOM 2455 O O . CYS B 1 149 ? -2.479 -7.402 -18.391 1 87.56 149 CYS B O 1
ATOM 2457 N N . CYS B 1 150 ? -3.475 -8.383 -16.812 1 94.12 150 CYS B N 1
ATOM 2458 C CA . CYS B 1 150 ? -2.455 -9.422 -16.734 1 94.12 150 CYS B CA 1
ATOM 2459 C C . CYS B 1 150 ? -3.031 -10.781 -17.109 1 94.12 150 CYS B C 1
ATOM 2461 O O . CYS B 1 150 ? -4.238 -11 -17 1 94.12 150 CYS B O 1
ATOM 2463 N N . HIS B 1 151 ? -2.209 -11.578 -17.703 1 97.19 151 HIS B N 1
ATOM 2464 C CA . HIS B 1 151 ? -2.477 -12.977 -18.016 1 97.19 151 HIS B CA 1
ATOM 2465 C C . HIS B 1 151 ? -1.501 -13.906 -17.297 1 97.19 151 HIS B C 1
ATOM 2467 O O . HIS B 1 151 ? -0.289 -13.82 -17.516 1 97.19 151 HIS B O 1
ATOM 2473 N N . LEU B 1 152 ? -2.047 -14.781 -16.484 1 98.56 152 LEU B N 1
ATOM 2474 C CA . LEU B 1 152 ? -1.236 -15.734 -15.742 1 98.56 152 LEU B CA 1
ATOM 2475 C C . LEU B 1 152 ? -1.345 -17.125 -16.344 1 98.56 152 LEU B C 1
ATOM 2477 O O . LEU B 1 152 ? -2.439 -17.578 -16.688 1 98.56 152 LEU B O 1
ATOM 2481 N N . THR B 1 153 ? -0.256 -17.75 -16.5 1 98.81 153 THR B N 1
ATOM 2482 C CA . THR B 1 153 ? -0.174 -19.156 -16.875 1 98.81 153 THR B CA 1
ATOM 2483 C C . THR B 1 153 ? 0.557 -19.953 -15.797 1 98.81 153 THR B C 1
ATOM 2485 O O . THR B 1 153 ? 1.778 -19.859 -15.664 1 98.81 153 THR B O 1
ATOM 2488 N N . ILE B 1 154 ? -0.209 -20.766 -15.086 1 98.81 154 ILE B N 1
ATOM 2489 C CA . ILE B 1 154 ? 0.342 -21.531 -13.984 1 98.81 154 ILE B CA 1
ATOM 2490 C C . ILE B 1 154 ? 0.379 -23.016 -14.352 1 98.81 154 ILE B C 1
ATOM 2492 O O . ILE B 1 154 ? -0.598 -23.547 -14.875 1 98.81 154 ILE B O 1
ATOM 2496 N N . THR B 1 155 ? 1.464 -23.656 -14.125 1 98.62 155 THR B N 1
ATOM 2497 C CA . THR B 1 155 ? 1.644 -25.062 -14.43 1 98.62 155 THR B CA 1
ATOM 2498 C C . THR B 1 155 ? 2.182 -25.812 -13.219 1 98.62 155 THR B C 1
ATOM 2500 O O . THR B 1 155 ? 2.646 -25.203 -12.258 1 98.62 155 THR B O 1
ATOM 2503 N N . PRO B 1 156 ? 2.012 -27.109 -13.211 1 98.25 156 PRO B N 1
ATOM 2504 C CA . PRO B 1 156 ? 2.492 -27.891 -12.07 1 98.25 156 PRO B CA 1
ATOM 2505 C C . PRO B 1 156 ? 3.975 -27.672 -11.781 1 98.25 156 PRO B C 1
ATOM 2507 O O . PRO B 1 156 ? 4.758 -27.422 -12.703 1 98.25 156 PRO B O 1
ATOM 2510 N N . GLY B 1 157 ? 4.285 -27.797 -10.523 1 95.81 157 GLY B N 1
ATOM 2511 C CA . GLY B 1 157 ? 5.672 -27.672 -10.109 1 95.81 157 GLY B CA 1
ATOM 2512 C C . GLY B 1 157 ? 6.508 -28.891 -10.453 1 95.81 157 GLY B C 1
ATOM 2513 O O . GLY B 1 157 ? 5.973 -29.922 -10.875 1 95.81 157 GLY B O 1
ATOM 2514 N N . ALA B 1 158 ? 7.793 -28.734 -10.383 1 84.56 158 ALA B N 1
ATOM 2515 C CA . ALA B 1 158 ? 8.742 -29.766 -10.781 1 84.56 158 ALA B CA 1
ATOM 2516 C C . ALA B 1 158 ? 8.477 -31.078 -10.047 1 84.56 158 ALA B C 1
ATOM 2518 O O . ALA B 1 158 ? 8.719 -32.156 -10.586 1 84.56 158 ALA B O 1
ATOM 2519 N N . ALA B 1 159 ? 7.969 -30.953 -8.898 1 73.38 159 ALA B N 1
ATOM 2520 C CA . ALA B 1 159 ? 7.777 -32.156 -8.109 1 73.38 159 ALA B CA 1
ATOM 2521 C C . ALA B 1 159 ? 6.496 -32.906 -8.523 1 73.38 159 ALA B C 1
ATOM 2523 O O . ALA B 1 159 ? 6.148 -33.938 -7.945 1 73.38 159 ALA B O 1
ATOM 2524 N N . ALA B 1 160 ? 5.84 -32.469 -9.523 1 74.06 160 ALA B N 1
ATOM 2525 C CA . ALA B 1 160 ? 4.57 -33.062 -9.93 1 74.06 160 ALA B CA 1
ATOM 2526 C C . ALA B 1 160 ? 4.801 -34.312 -10.758 1 74.06 160 ALA B C 1
ATOM 2528 O O . ALA B 1 160 ? 5.734 -34.375 -11.562 1 74.06 160 ALA B O 1
ATOM 2529 N N . PRO B 1 161 ? 4.137 -35.438 -10.375 1 62.22 161 PRO B N 1
ATOM 2530 C CA . PRO B 1 161 ? 4.254 -36.625 -11.227 1 62.22 161 PRO B CA 1
ATOM 2531 C C . PRO B 1 161 ? 3.916 -36.344 -12.688 1 62.22 161 PRO B C 1
ATOM 2533 O O . PRO B 1 161 ? 3.104 -35.469 -12.977 1 62.22 161 PRO B O 1
ATOM 2536 N N . ALA B 1 162 ? 4.844 -36.781 -13.609 1 53.81 162 ALA B N 1
ATOM 2537 C CA . ALA B 1 162 ? 4.715 -36.625 -15.055 1 53.81 162 ALA B CA 1
ATOM 2538 C C . ALA B 1 162 ? 3.297 -36.969 -15.516 1 53.81 162 ALA B C 1
ATOM 2540 O O . ALA B 1 162 ? 2.625 -37.812 -14.938 1 53.81 162 ALA B O 1
ATOM 2541 N N . ALA B 1 163 ? 2.521 -36.031 -16.172 1 50.09 163 ALA B N 1
ATOM 2542 C CA . ALA B 1 163 ? 1.213 -36.312 -16.75 1 50.09 163 ALA B CA 1
ATOM 2543 C C . ALA B 1 163 ? 1.24 -37.594 -17.562 1 50.09 163 ALA B C 1
ATOM 2545 O O . ALA B 1 163 ? 2.209 -37.875 -18.281 1 50.09 163 ALA B O 1
ATOM 2546 N N . ALA B 1 164 ? 0.611 -38.594 -17.078 1 42.66 164 ALA B N 1
ATOM 2547 C CA . ALA B 1 164 ? 0.552 -39.844 -17.828 1 42.66 164 ALA B CA 1
ATOM 2548 C C . ALA B 1 164 ? 0.149 -39.594 -19.281 1 42.66 164 ALA B C 1
ATOM 2550 O O . ALA B 1 164 ? -0.87 -38.969 -19.547 1 42.66 164 ALA B O 1
ATOM 2551 N N . ASN B 1 165 ? 1.041 -39.469 -20.141 1 37 165 ASN B N 1
ATOM 2552 C CA . ASN B 1 165 ? 0.646 -39.594 -21.531 1 37 165 ASN B CA 1
ATOM 2553 C C . ASN B 1 165 ? -0.21 -40.844 -21.766 1 37 165 ASN B C 1
ATOM 2555 O O . ASN B 1 165 ? 0.086 -41.906 -21.219 1 37 165 ASN B O 1
#

Secondary structure (DSSP, 8-state):
--HHHHHHHHHHHHHHHHHHHHHHHHHHHH-HHHHHHHHHHHHHHHHHTTGGGTGGGTTT-HHHHHHHHHHHSTTHHHHT-EEEEEESSS-EEEEE---HHHHHHHHTT--HHHHHHHHHHHTHHHHHHHHHHT-EEEEE---TT-SS--EEEEE--TTS-----/--HHHHHHHHHHHHHHHHHHHHHHHHHHHH-HHHHHHHHHHHHHHHHHTTGGGTGGGTTT-HHHHHHHHHHHSTTHHHHT-EEEEEE-SS-EEEEE---HHHHHHHHTT--HHHHHHHHHHHTHHHHHHHHHHT-EEEEE---TT-SS--EEEEE--TTS-----

pLDDT: mean 94.96, std 10.01, range [37.0, 98.88]

Sequence (330 aa):
MDEFRTLLRNAMKSRAMVYEAAFDEMRKEIGEEKAREIMARTIYRRGAAIAHNFAPHAPADLAGLRDSFLKFIPDAEVQFGPEVVRCTDEVLEIRFHTCPLKEAWLEANLPAETVETLCELAGAVDKGTFETAGFEIEVDTWKPGRSTCCHLTITPGAAAPAAANMDEFRTLLRNAMKSRAMVYEAAFDEMRKEIGEEKAREIMARTIYRRGAAIAHNFAPHAPADLAGLRDSFLKFIPDAEVQFGPEVVRCTDEVLEIRFHTCPLKEAWLEANLPAETVETLCELAGAVDKGTFETAGFEIEVDTWKPGRSTCCHLTITPGAAAPAAAN

Foldseek 3Di:
DPPVVVVVLVVQLVVLVVLLVQLVVCCVPPNNVVSLVVLLVVLLVLLLVCLQQQLVCAQFNQVSSVVSVCVVPVVNCVAWNKDFPDDDSFKTKIWTQHHSSLVSCVVVVHDQVSSQSSQVSNCSSVVSNNVSSAWDKDKDADHPPDRTGIMMMIGGHPVDPDPDD/DDPVVVVVLVVQLVVLVVLLVQLVVCCVPPNNVVSLVVLLVVLLVLLLVCLQQQLVCAQFNQVVSVVSVCVVPVVNCVAWNKDFPDDDSFKTKIWTQHHSSLVSCVVVVHDQVSSQSSQVSNCSSVVSNNVSSAWDKDKDADHPPDRTGIMMIIGGGPVDPDPDD

Nearest PDB structures (foldseek):
  5kbe-assembly1_A  TM=6.543E-01  e=1.293E-03  Acinetobacter calcoaceticus
  2j3w-assembly1_D  TM=6.641E-01  e=2.023E-03  Mus musculus
  7b70-assembly1_A  TM=6.184E-01  e=8.740E-04  Drosophila melanogaster
  5kbe-assembly1_B  TM=6.116E-01  e=1.367E-03  Acinetobacter calcoaceticus
  6aq3-assembly1_A  TM=5.610E-01  e=1.529E-03  Naegleria fowleri

Organism: NCBI:txid1064539

Solvent-accessible surface area (backbone atoms only — not comparable to full-atom values): 16623 Å² total; per-residue (Å²): 132,62,69,43,57,54,50,33,48,49,51,44,23,51,46,34,51,48,53,51,35,43,42,52,46,34,25,74,71,66,33,59,70,56,25,49,53,44,46,29,51,26,31,18,49,57,16,38,71,54,8,73,82,44,30,85,30,42,32,46,41,41,66,59,36,51,56,52,51,57,65,66,40,79,62,32,64,80,48,25,36,69,40,77,77,40,79,44,79,66,36,34,28,39,36,24,52,41,44,46,40,61,49,40,42,54,74,68,65,53,56,60,69,57,48,31,50,50,36,50,33,59,48,25,23,57,49,19,20,40,46,65,20,34,28,38,73,46,80,47,51,37,47,85,92,54,81,45,37,39,37,39,41,35,31,49,14,89,85,33,78,77,78,82,124,138,62,65,43,57,54,51,35,47,49,50,45,24,50,47,35,50,49,52,52,35,43,42,53,46,34,24,75,72,67,33,58,70,54,26,49,53,46,48,29,52,25,31,17,49,59,15,39,72,54,9,74,81,46,30,85,29,42,31,45,40,40,64,58,36,51,55,52,50,56,68,66,40,79,61,31,65,82,49,25,37,69,39,78,78,41,79,45,80,68,35,34,28,40,35,26,51,41,43,46,40,60,50,41,41,53,75,68,64,51,56,61,69,56,47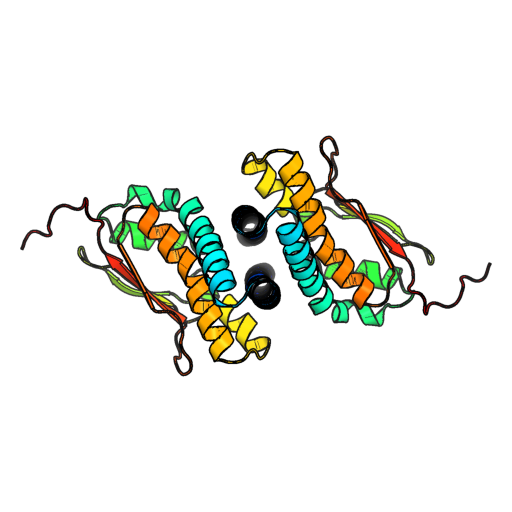,29,50,52,36,49,33,59,48,24,23,59,49,18,19,40,47,65,20,33,28,39,72,47,79,46,52,37,46,86,90,54,81,48,37,40,36,39,40,35,31,48,13,90,84,34,78,76,78,81,124

InterPro domains:
  IPR026002 L-2-amino-thiazoline-4-carboxylic acid hydrolase-like [PF14196] (12-149)